Protein AF-0000000074148829 (afdb_homodimer)

Structure (mmCIF, N/CA/C/O backbone):
data_AF-0000000074148829-model_v1
#
loop_
_entity.id
_entity.type
_entity.pdbx_description
1 polymer 'Protein GrpE'
#
loop_
_atom_site.group_PDB
_atom_site.id
_atom_site.type_symbol
_atom_site.label_atom_id
_atom_site.label_alt_id
_atom_site.label_comp_id
_atom_site.label_asym_id
_atom_site.label_entity_id
_atom_site.label_seq_id
_atom_site.pdbx_PDB_ins_code
_atom_site.Cartn_x
_atom_site.Cartn_y
_atom_site.Cartn_z
_atom_site.occupancy
_atom_site.B_iso_or_equiv
_atom_site.auth_seq_id
_atom_site.auth_comp_id
_atom_site.auth_asym_id
_atom_site.auth_atom_id
_atom_site.pdbx_PDB_model_num
ATOM 1 N N . MET A 1 1 ? 3.895 101.312 -3.002 1 35.88 1 MET A N 1
ATOM 2 C CA . MET A 1 1 ? 3.336 100.062 -3.572 1 35.88 1 MET A CA 1
ATOM 3 C C . MET A 1 1 ? 4.137 98.812 -3.133 1 35.88 1 MET A C 1
ATOM 5 O O . MET A 1 1 ? 3.828 97.688 -3.525 1 35.88 1 MET A O 1
ATOM 9 N N . GLU A 1 2 ? 5.379 99.062 -2.609 1 40.72 2 GLU A N 1
ATOM 10 C CA . GLU A 1 2 ? 6.375 98.062 -2.273 1 40.72 2 GLU A CA 1
ATOM 11 C C . GLU A 1 2 ? 5.98 97.25 -1.013 1 40.72 2 GLU A C 1
ATOM 13 O O . GLU A 1 2 ? 6.539 96.188 -0.724 1 40.72 2 GLU A O 1
ATOM 18 N N . GLU A 1 3 ? 5.195 97.875 -0.122 1 42.19 3 GLU A N 1
ATOM 19 C CA . GLU A 1 3 ? 5.039 97.312 1.218 1 42.19 3 GLU A CA 1
ATOM 20 C C . GLU A 1 3 ? 4.234 96 1.188 1 42.19 3 GLU A C 1
ATOM 22 O O . GLU A 1 3 ? 4.156 95.312 2.189 1 42.19 3 GLU A O 1
ATOM 27 N N . LYS A 1 4 ? 3.25 95.938 0.236 1 46.56 4 LYS A N 1
ATOM 28 C CA . LYS A 1 4 ? 2.203 94.938 0.435 1 46.56 4 LYS A CA 1
ATOM 29 C C . LYS A 1 4 ? 2.748 93.562 0.241 1 46.56 4 LYS A C 1
ATOM 31 O O . LYS A 1 4 ? 2.01 92.562 0.369 1 46.56 4 LYS A O 1
ATOM 36 N N . ASP A 1 5 ? 3.938 93.438 -0.409 1 42.12 5 ASP A N 1
ATOM 37 C CA . ASP A 1 5 ? 4.246 92.062 -0.8 1 42.12 5 ASP A CA 1
ATOM 38 C C . ASP A 1 5 ? 4.703 91.25 0.402 1 42.12 5 ASP A C 1
ATOM 40 O O . ASP A 1 5 ? 5.223 90.125 0.242 1 42.12 5 ASP A O 1
ATOM 44 N N . LEU A 1 6 ? 4.973 91.875 1.618 1 43.78 6 LEU A N 1
ATOM 45 C CA . LEU A 1 6 ? 5.414 90.938 2.674 1 43.78 6 LEU A CA 1
ATOM 46 C C . LEU A 1 6 ? 4.301 90 3.064 1 43.78 6 LEU A C 1
ATOM 48 O O . LEU A 1 6 ? 3.434 90.312 3.873 1 43.78 6 LEU A O 1
ATOM 52 N N . ILE A 1 7 ? 3.531 89.375 2.027 1 43 7 ILE A N 1
ATOM 53 C CA . ILE A 1 7 ? 2.613 88.312 2.316 1 43 7 ILE A CA 1
ATOM 54 C C . ILE A 1 7 ? 3.268 87.312 3.295 1 43 7 ILE A C 1
ATOM 56 O O . ILE A 1 7 ? 4.48 87.125 3.244 1 43 7 ILE A O 1
ATOM 60 N N . GLU A 1 8 ? 2.516 86.938 4.426 1 41.16 8 GLU A N 1
ATOM 61 C CA . GLU A 1 8 ? 2.506 85.938 5.5 1 41.16 8 GLU A CA 1
ATOM 62 C C . GLU A 1 8 ? 2.971 84.562 4.996 1 41.16 8 GLU A C 1
ATOM 64 O O . GLU A 1 8 ? 2.311 83.938 4.156 1 41.16 8 GLU A O 1
ATOM 69 N N . GLU A 1 9 ? 4.27 84.312 4.637 1 44.31 9 GLU A N 1
ATOM 70 C CA . GLU A 1 9 ? 4.789 83 4.641 1 44.31 9 GLU A CA 1
ATOM 71 C C . GLU A 1 9 ? 4.258 82.188 5.828 1 44.31 9 GLU A C 1
ATOM 73 O O . GLU A 1 9 ? 4.695 82.375 6.965 1 44.31 9 GLU A O 1
ATOM 78 N N . ASN A 1 10 ? 2.893 82 5.969 1 45.88 10 ASN A N 1
ATOM 79 C CA . ASN A 1 10 ? 2.408 81 6.879 1 45.88 10 ASN A CA 1
ATOM 80 C C . ASN A 1 10 ? 3.246 79.688 6.781 1 45.88 10 ASN A C 1
ATOM 82 O O . ASN A 1 10 ? 3.316 79.062 5.719 1 45.88 10 ASN A O 1
ATOM 86 N N . GLU A 1 11 ? 4.367 79.562 7.527 1 45.12 11 GLU A N 1
ATOM 87 C CA . GLU A 1 11 ? 5.043 78.312 7.898 1 45.12 11 GLU A CA 1
ATOM 88 C C . GLU A 1 11 ? 4.039 77.188 8.141 1 45.12 11 GLU A C 1
ATOM 90 O O . GLU A 1 11 ? 3.33 77.188 9.148 1 45.12 11 GLU A O 1
ATOM 95 N N . GLN A 1 12 ? 3.238 76.75 7.203 1 45.62 12 GLN A N 1
ATOM 96 C CA . GLN A 1 12 ? 2.715 75.375 7.383 1 45.62 12 GLN A CA 1
ATOM 97 C C . GLN A 1 12 ? 3.77 74.438 7.996 1 45.62 12 GLN A C 1
ATOM 99 O O . GLN A 1 12 ? 4.766 74.125 7.348 1 45.62 12 GLN A O 1
ATOM 104 N N . GLU A 1 13 ? 4.117 74.625 9.242 1 47.12 13 GLU A N 1
ATOM 105 C CA . GLU A 1 13 ? 4.727 73.5 9.953 1 47.12 13 GLU A CA 1
ATOM 106 C C . GLU A 1 13 ? 4.152 72.188 9.484 1 47.12 13 GLU A C 1
ATOM 108 O O . GLU A 1 13 ? 2.982 71.875 9.727 1 47.12 13 GLU A O 1
ATOM 113 N N . LYS A 1 14 ? 4.48 71.688 8.375 1 50.84 14 LYS A N 1
ATOM 114 C CA . LYS A 1 14 ? 4.305 70.25 8.094 1 50.84 14 LYS A CA 1
ATOM 115 C C . LYS A 1 14 ? 4.508 69.438 9.352 1 50.84 14 LYS A C 1
ATOM 117 O O . LYS A 1 14 ? 5.609 69.375 9.906 1 50.84 14 LYS A O 1
ATOM 122 N N . GLU A 1 15 ? 3.492 69.312 10.266 1 52.12 15 GLU A N 1
ATOM 123 C CA . GLU A 1 15 ? 3.482 68.312 11.289 1 52.12 15 GLU A CA 1
ATOM 124 C C . GLU A 1 15 ? 4.176 67 10.789 1 52.12 15 GLU A C 1
ATOM 126 O O . GLU A 1 15 ? 3.803 66.5 9.758 1 52.12 15 GLU A O 1
ATOM 131 N N . LYS A 1 16 ? 5.441 66.875 10.922 1 54.84 16 LYS A N 1
ATOM 132 C CA . LYS A 1 16 ? 6.117 65.625 10.727 1 54.84 16 LYS A CA 1
ATOM 133 C C . LYS A 1 16 ? 5.223 64.438 11.141 1 54.84 16 LYS A C 1
ATOM 135 O O . LYS A 1 16 ? 4.645 64.438 12.227 1 54.84 16 LYS A O 1
ATOM 140 N N . PRO A 1 17 ? 4.609 63.625 10.242 1 58.5 17 PRO A N 1
ATOM 141 C CA . PRO A 1 17 ? 3.85 62.438 10.711 1 58.5 17 PRO A CA 1
ATOM 142 C C . PRO A 1 17 ? 4.492 61.75 11.914 1 58.5 17 PRO A C 1
ATOM 144 O O . PRO A 1 17 ? 5.695 61.5 11.906 1 58.5 17 PRO A O 1
ATOM 147 N N . GLU A 1 18 ? 4.164 62.062 13.117 1 62.09 18 GLU A N 1
ATOM 148 C CA . GLU A 1 18 ? 4.617 61.344 14.305 1 62.09 18 GLU A CA 1
ATOM 149 C C . GLU A 1 18 ? 4.93 59.875 13.977 1 62.09 18 GLU A C 1
ATOM 151 O O . GLU A 1 18 ? 4.117 59.188 13.359 1 62.09 18 GLU A O 1
ATOM 156 N N . GLU A 1 19 ? 6.176 59.531 13.805 1 72.94 19 GLU A N 1
ATOM 157 C CA . GLU A 1 19 ? 6.664 58.188 13.578 1 72.94 19 GLU A CA 1
ATOM 158 C C . GLU A 1 19 ? 5.922 57.188 14.453 1 72.94 19 GLU A C 1
ATOM 160 O O . GLU A 1 19 ? 5.965 57.25 15.68 1 72.94 19 GLU A O 1
ATOM 165 N N . TYR A 1 20 ? 4.961 56.719 13.945 1 81.12 20 TYR A N 1
ATOM 166 C CA . TYR A 1 20 ? 4.195 55.688 14.664 1 81.12 20 TYR A CA 1
ATOM 167 C C . TYR A 1 20 ? 5.117 54.625 15.258 1 81.12 20 TYR A C 1
ATOM 169 O O . TYR A 1 20 ? 5.895 54 14.547 1 81.12 20 TYR A O 1
ATOM 177 N N . VAL A 1 21 ? 5.285 54.625 16.672 1 84.25 21 VAL A N 1
ATOM 178 C CA . VAL A 1 21 ? 6.031 53.594 17.375 1 84.25 21 VAL A CA 1
ATOM 179 C C . VAL A 1 21 ? 5.078 52.469 17.797 1 84.25 21 VAL A C 1
ATOM 181 O O . VAL A 1 21 ? 4.184 52.688 18.609 1 84.25 21 VAL A O 1
ATOM 184 N N . PRO A 1 22 ? 5.188 51.406 17.234 1 85.56 22 PRO A N 1
ATOM 185 C CA . PRO A 1 22 ? 4.293 50.312 17.594 1 85.56 22 PRO A CA 1
ATOM 186 C C . PRO A 1 22 ? 4.426 49.938 19.062 1 85.56 22 PRO A C 1
ATOM 188 O O . PRO A 1 22 ? 5.523 50 19.625 1 85.56 22 PRO A O 1
ATOM 191 N N . ASN A 1 23 ? 3.295 49.531 19.609 1 88.06 23 ASN A N 1
ATOM 192 C CA . ASN A 1 23 ? 3.33 49.062 20.984 1 88.06 23 ASN A CA 1
ATOM 193 C C . ASN A 1 23 ? 3.781 47.625 21.078 1 88.06 23 ASN A C 1
ATOM 195 O O . ASN A 1 23 ? 3.92 46.938 20.062 1 88.06 23 ASN A O 1
ATOM 199 N N . GLU A 1 24 ? 4.117 47.188 22.266 1 92.19 24 GLU A N 1
ATOM 200 C CA . GLU A 1 24 ? 4.656 45.875 22.531 1 92.19 24 GLU A CA 1
ATOM 201 C C . GLU A 1 24 ? 3.73 44.781 22 1 92.19 24 GLU A C 1
ATOM 203 O O . GLU A 1 24 ? 4.195 43.781 21.438 1 92.19 24 GLU A O 1
ATOM 208 N N . TRP A 1 25 ? 2.42 45.062 22.078 1 92.19 25 TRP A N 1
ATOM 209 C CA . TRP A 1 25 ? 1.456 44.031 21.688 1 92.19 25 TRP A CA 1
ATOM 210 C C . TRP A 1 25 ? 1.336 43.938 20.172 1 92.19 25 TRP A C 1
ATOM 212 O O . TRP A 1 25 ? 1.083 42.875 19.609 1 92.19 25 TRP A O 1
ATOM 222 N N . GLU A 1 26 ? 1.481 45.062 19.547 1 92.25 26 GLU A N 1
ATOM 223 C CA . GLU A 1 26 ? 1.502 45.094 18.078 1 92.25 26 GLU A CA 1
ATOM 224 C C . GLU A 1 26 ? 2.682 44.312 17.531 1 92.25 26 GLU A C 1
ATOM 226 O O . GLU A 1 26 ? 2.535 43.562 16.562 1 92.25 26 GLU A O 1
ATOM 231 N N . ILE A 1 27 ? 3.822 44.438 18.172 1 94.62 27 ILE A N 1
ATOM 232 C CA . ILE A 1 27 ? 5.023 43.719 17.781 1 94.62 27 ILE A CA 1
ATOM 233 C C . ILE A 1 27 ? 4.82 42.219 18.031 1 94.62 27 ILE A C 1
ATOM 235 O O . ILE A 1 27 ? 5.137 41.406 17.156 1 94.62 27 ILE A O 1
ATOM 239 N N . LYS A 1 28 ? 4.266 41.938 19.188 1 94.31 28 LYS A N 1
ATOM 240 C CA . LYS A 1 28 ? 3.992 40.531 19.516 1 94.31 28 LYS A CA 1
ATOM 241 C C . LYS A 1 28 ? 3.01 39.906 18.531 1 94.31 28 LYS A C 1
ATOM 243 O O . LYS A 1 28 ? 3.195 38.781 18.094 1 94.31 28 LYS A O 1
ATOM 248 N N . TYR A 1 29 ? 2.002 40.656 18.125 1 94.62 29 TYR A N 1
ATOM 249 C CA . TYR A 1 29 ? 0.991 40.219 17.188 1 94.62 29 TYR A CA 1
ATOM 250 C C . TYR A 1 29 ? 1.604 39.938 15.812 1 94.62 29 TYR A C 1
ATOM 252 O O . TYR A 1 29 ? 1.361 38.906 15.211 1 94.62 29 TYR A O 1
ATOM 260 N N . ALA A 1 30 ? 2.367 40.906 15.367 1 94.69 30 ALA A N 1
ATOM 261 C CA . ALA A 1 30 ? 2.998 40.781 14.055 1 94.69 30 ALA A CA 1
ATOM 262 C C . ALA A 1 30 ? 3.92 39.562 14 1 94.69 30 ALA A C 1
ATOM 264 O O . ALA A 1 30 ? 3.943 38.844 13 1 94.69 30 ALA A O 1
ATOM 265 N N . ARG A 1 31 ? 4.648 39.312 15.094 1 94.94 31 ARG A N 1
ATOM 266 C CA . ARG A 1 31 ? 5.543 38.156 15.18 1 94.94 31 ARG A CA 1
ATOM 267 C C . ARG A 1 31 ? 4.762 36.844 15.156 1 94.94 31 ARG A C 1
ATOM 269 O O . ARG A 1 31 ? 5.109 35.938 14.414 1 94.94 31 ARG A O 1
ATOM 276 N N . LEU A 1 32 ? 3.711 36.812 15.922 1 95.19 32 LEU A N 1
ATOM 277 C CA . LEU A 1 32 ? 2.891 35.594 15.984 1 95.19 32 LEU A CA 1
ATOM 278 C C . LEU A 1 32 ? 2.24 35.312 14.633 1 95.19 32 LEU A C 1
ATOM 280 O O . LEU A 1 32 ? 2.145 34.156 14.211 1 95.19 32 LEU A O 1
ATOM 284 N N . GLN A 1 33 ? 1.804 36.375 13.969 1 94 33 GLN A N 1
ATOM 285 C CA . GLN A 1 33 ? 1.196 36.219 12.648 1 94 33 GLN A CA 1
ATOM 286 C C . GLN A 1 33 ? 2.186 35.625 11.648 1 94 33 GLN A C 1
ATOM 288 O O . GLN A 1 33 ? 1.834 34.75 10.875 1 94 33 GLN A O 1
ATOM 293 N N . ALA A 1 34 ? 3.396 36.125 11.773 1 94.38 34 ALA A N 1
ATOM 294 C CA . ALA A 1 34 ? 4.445 35.594 10.898 1 94.38 34 ALA A CA 1
ATOM 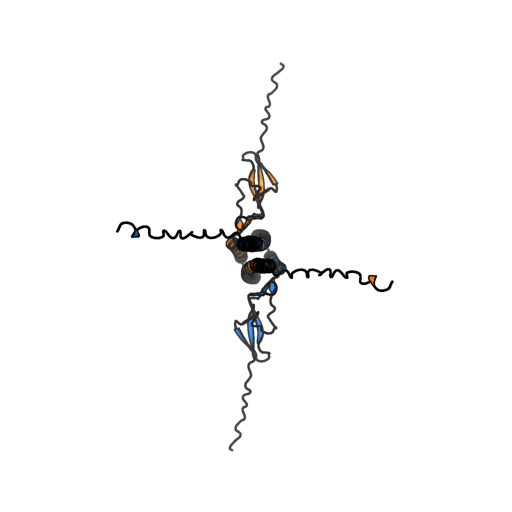295 C C . ALA A 1 34 ? 4.746 34.125 11.203 1 94.38 34 ALA A C 1
ATOM 297 O O . ALA A 1 34 ? 4.918 33.312 10.289 1 94.38 34 ALA A O 1
ATOM 298 N N . GLU A 1 35 ? 4.785 33.844 12.461 1 93.75 35 GLU A N 1
ATOM 299 C CA . GLU A 1 35 ? 5.016 32.469 12.883 1 93.75 35 GLU A CA 1
ATOM 300 C C . GLU A 1 35 ? 3.9 31.547 12.406 1 93.75 35 GLU A C 1
ATOM 302 O O . GLU A 1 35 ? 4.164 30.438 11.945 1 93.75 35 GLU A O 1
ATOM 307 N N . PHE A 1 36 ? 2.748 32.094 12.477 1 92.56 36 PHE A N 1
ATOM 308 C CA . PHE A 1 36 ? 1.582 31.328 12.062 1 92.56 36 PHE A CA 1
ATOM 309 C C . PHE A 1 36 ? 1.598 31.078 10.56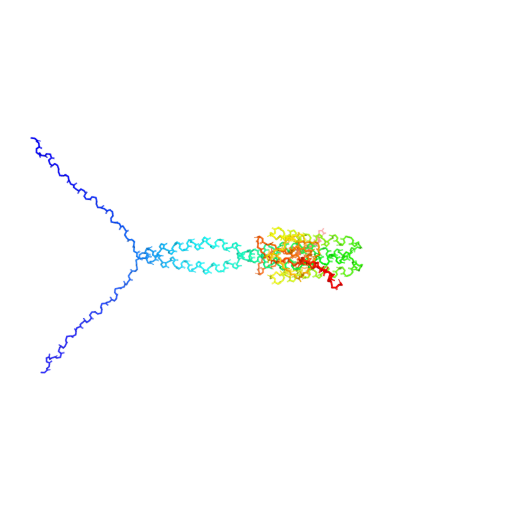2 1 92.56 36 PHE A C 1
ATOM 311 O O . PHE A 1 36 ? 1.371 29.953 10.102 1 92.56 36 PHE A O 1
ATOM 318 N N . GLU A 1 37 ? 1.966 32.031 9.805 1 90.38 37 GLU A N 1
ATOM 319 C CA . GLU A 1 37 ? 2.035 31.891 8.352 1 90.38 37 GLU A CA 1
ATOM 320 C C . GLU A 1 37 ? 3.143 30.938 7.945 1 90.38 37 GLU A C 1
ATOM 322 O O . GLU A 1 37 ? 2.951 30.094 7.055 1 90.38 37 GLU A O 1
ATOM 327 N N . ASN A 1 38 ? 4.234 31.016 8.672 1 90.69 38 ASN A N 1
ATOM 328 C CA . ASN A 1 38 ? 5.344 30.109 8.422 1 90.69 38 ASN A CA 1
ATOM 329 C C . ASN A 1 38 ? 4.969 28.672 8.75 1 90.69 38 ASN A C 1
ATOM 331 O O . ASN A 1 38 ? 5.324 27.75 8.016 1 90.69 38 ASN A O 1
ATOM 335 N N . PHE A 1 39 ? 4.242 28.609 9.789 1 89.94 39 PHE A N 1
ATOM 336 C CA . PHE A 1 39 ? 3.791 27.297 10.227 1 89.94 39 PHE A CA 1
ATOM 337 C C . PHE A 1 39 ? 2.844 26.688 9.211 1 89.94 39 PHE A C 1
ATOM 339 O O . PHE A 1 39 ? 2.969 25.5 8.875 1 89.94 39 PHE A O 1
ATOM 346 N N . ARG A 1 40 ? 1.979 27.5 8.672 1 85.56 40 ARG A N 1
ATOM 347 C CA . ARG A 1 40 ? 1.021 27.031 7.672 1 85.56 40 ARG A CA 1
ATOM 348 C C . ARG A 1 40 ? 1.731 26.562 6.406 1 85.56 40 ARG A C 1
ATOM 350 O O . ARG A 1 40 ? 1.388 25.531 5.844 1 85.56 40 ARG A O 1
ATOM 357 N N . GLN A 1 41 ? 2.775 27.234 6.043 1 84.69 41 GLN A N 1
ATOM 358 C CA . GLN A 1 41 ? 3.525 26.891 4.844 1 84.69 41 GLN A CA 1
ATOM 359 C C . GLN A 1 41 ? 4.297 25.578 5.043 1 84.69 41 GLN A C 1
ATOM 361 O O . GLN A 1 41 ? 4.332 24.734 4.152 1 84.69 41 GLN A O 1
ATOM 366 N N . ARG A 1 42 ? 4.855 25.469 6.188 1 86.12 42 ARG A N 1
ATOM 367 C CA . ARG A 1 42 ? 5.613 24.266 6.527 1 86.12 42 ARG A CA 1
ATOM 368 C C . ARG A 1 42 ? 4.707 23.047 6.602 1 86.12 42 ARG A C 1
ATOM 370 O O . ARG A 1 42 ? 5.082 21.953 6.168 1 86.12 42 ARG A O 1
ATOM 377 N N . LEU A 1 43 ? 3.52 23.281 7.082 1 81.94 43 LEU A N 1
ATOM 378 C CA . LEU A 1 43 ? 2.557 22.203 7.238 1 81.94 43 LEU A CA 1
ATOM 379 C C . LEU A 1 43 ? 2.172 21.609 5.887 1 81.94 43 LEU A C 1
ATOM 381 O O . LEU A 1 43 ? 2.008 20.391 5.758 1 81.94 43 LEU A O 1
ATOM 385 N N . ARG A 1 44 ? 2.053 22.422 4.934 1 74.56 44 ARG A N 1
ATOM 386 C CA . ARG A 1 44 ? 1.714 21.938 3.6 1 74.56 44 ARG A CA 1
ATOM 387 C C . ARG A 1 44 ? 2.787 20.984 3.074 1 74.56 44 ARG A C 1
ATOM 389 O O . ARG A 1 44 ? 2.471 19.938 2.502 1 74.56 44 ARG A O 1
ATOM 396 N N . LYS A 1 45 ? 4.016 21.266 3.328 1 76.31 45 LYS A N 1
ATOM 397 C CA . LYS A 1 45 ? 5.137 20.438 2.895 1 76.31 45 LYS A CA 1
ATOM 398 C C . LYS A 1 45 ? 5.223 19.141 3.711 1 76.31 45 LYS A C 1
ATOM 400 O O . LYS A 1 45 ? 5.48 18.078 3.164 1 76.31 45 LYS A O 1
ATOM 405 N N . GLU A 1 46 ? 4.883 19.281 4.914 1 80.88 46 GLU A N 1
ATOM 406 C CA . GLU A 1 46 ? 4.98 18.156 5.828 1 80.88 46 GLU A CA 1
ATOM 407 C C . GLU A 1 46 ? 3.873 17.141 5.574 1 80.88 46 GLU A C 1
ATOM 409 O O . GLU A 1 46 ? 4.078 15.938 5.734 1 80.88 46 GLU A O 1
ATOM 414 N N . LYS A 1 47 ? 2.768 17.672 5.043 1 79.44 47 LYS A N 1
ATOM 415 C CA . LYS A 1 47 ? 1.658 16.781 4.707 1 79.44 47 LYS A CA 1
ATOM 416 C C . LYS A 1 47 ? 2.086 15.727 3.688 1 79.44 47 LYS A C 1
ATOM 418 O O . LYS A 1 47 ? 1.812 14.539 3.865 1 79.44 47 LYS A O 1
ATOM 423 N N . GLU A 1 48 ? 2.723 16.078 2.707 1 78.19 48 GLU A N 1
ATOM 424 C CA . GLU A 1 48 ? 3.197 15.18 1.663 1 78.19 48 GLU A CA 1
ATOM 425 C C . GLU A 1 48 ? 4.195 14.164 2.219 1 78.19 48 GLU A C 1
ATOM 427 O O . GLU A 1 48 ? 4.16 12.984 1.858 1 78.19 48 GLU A O 1
ATOM 432 N N . GLU A 1 49 ? 4.98 14.633 3.076 1 80.69 49 GLU A N 1
ATOM 433 C CA . GLU A 1 49 ? 5.996 13.766 3.676 1 80.69 49 GLU A CA 1
ATOM 434 C C . GLU A 1 49 ? 5.355 12.688 4.547 1 80.69 49 GLU A C 1
ATOM 436 O O . GLU A 1 49 ? 5.801 11.539 4.539 1 80.69 49 GLU A O 1
ATOM 441 N N . TRP A 1 50 ? 4.336 13.062 5.195 1 77.62 50 TRP A N 1
ATOM 442 C CA . TRP A 1 50 ? 3.654 12.094 6.047 1 77.62 50 TRP A CA 1
ATOM 443 C C . TRP A 1 50 ? 2.979 11.008 5.211 1 77.62 50 TRP A C 1
ATOM 445 O O . TRP A 1 50 ? 3.016 9.828 5.566 1 77.62 50 TRP A O 1
ATOM 455 N N . GLN A 1 51 ? 2.395 11.406 4.172 1 80.31 51 GLN A N 1
ATOM 456 C CA . GLN A 1 51 ? 1.769 10.461 3.25 1 80.31 51 GLN A CA 1
ATOM 457 C C . GLN A 1 51 ? 2.797 9.492 2.672 1 80.31 51 GLN A C 1
ATOM 459 O O . GLN A 1 51 ? 2.531 8.297 2.551 1 80.31 51 GLN A O 1
ATOM 464 N N . GLU A 1 52 ? 3.932 9.977 2.424 1 82.5 52 GLU A N 1
ATOM 465 C CA . GLU A 1 52 ? 5.004 9.164 1.855 1 82.5 52 GLU A CA 1
ATOM 466 C C . GLU A 1 52 ? 5.535 8.156 2.873 1 82.5 52 GLU A C 1
ATOM 468 O O . GLU A 1 52 ? 5.828 7.012 2.527 1 82.5 52 GLU A O 1
ATOM 473 N N . ILE A 1 53 ? 5.57 8.578 4.07 1 80.12 53 ILE A N 1
ATOM 474 C CA . ILE A 1 53 ? 6.066 7.711 5.129 1 80.12 53 ILE A CA 1
ATOM 475 C C . ILE A 1 53 ? 5.102 6.543 5.336 1 80.12 53 ILE A C 1
ATOM 477 O O . ILE A 1 53 ? 5.527 5.395 5.477 1 80.12 53 ILE A O 1
ATOM 481 N N . ALA A 1 54 ? 3.828 6.852 5.332 1 80.69 54 ALA A N 1
ATOM 482 C CA . ALA A 1 54 ? 2.82 5.805 5.488 1 80.69 54 ALA A CA 1
ATOM 483 C C . ALA A 1 54 ? 2.883 4.805 4.336 1 80.69 54 ALA A C 1
ATOM 485 O O . ALA A 1 54 ? 2.865 3.592 4.555 1 80.69 54 ALA A O 1
ATOM 486 N N . ASN A 1 55 ? 3.033 5.277 3.158 1 88.06 55 ASN A N 1
ATOM 487 C CA . ASN A 1 55 ? 3.125 4.426 1.98 1 88.06 55 ASN A CA 1
ATOM 488 C C . ASN A 1 55 ? 4.391 3.57 2.004 1 88.06 55 ASN A C 1
ATOM 490 O O . ASN A 1 55 ? 4.363 2.404 1.603 1 88.06 55 ASN A O 1
ATOM 494 N N . ALA A 1 56 ? 5.453 4.164 2.561 1 90.19 56 ALA A N 1
ATOM 495 C CA . ALA A 1 56 ? 6.734 3.465 2.57 1 90.19 56 ALA A CA 1
ATOM 496 C C . ALA A 1 56 ? 6.656 2.188 3.402 1 90.19 56 ALA A C 1
ATOM 498 O O . ALA A 1 56 ? 7.191 1.148 3.008 1 90.19 56 ALA A O 1
ATOM 499 N N . LYS A 1 57 ? 5.992 2.246 4.477 1 89.56 57 LYS A N 1
ATOM 500 C CA . LYS A 1 57 ? 5.859 1.078 5.344 1 89.56 57 LYS A CA 1
ATOM 501 C C . LYS A 1 57 ? 5.09 -0.039 4.645 1 89.56 57 LYS A C 1
ATOM 503 O O . LYS A 1 57 ? 5.516 -1.196 4.66 1 89.56 57 LYS A O 1
ATOM 508 N N . LEU A 1 58 ? 4.031 0.28 4.031 1 92.62 58 LEU A N 1
ATOM 509 C CA . LEU A 1 58 ? 3.213 -0.683 3.303 1 92.62 58 LEU A CA 1
ATOM 510 C C . LEU A 1 58 ? 3.973 -1.247 2.107 1 92.62 58 LEU A C 1
ATOM 512 O O . LEU A 1 58 ? 3.977 -2.461 1.885 1 92.62 58 LEU A O 1
ATOM 516 N N . LEU A 1 59 ? 4.621 -0.379 1.438 1 95.88 59 LEU A N 1
ATOM 517 C CA . LEU A 1 59 ? 5.359 -0.782 0.247 1 95.88 59 LEU A CA 1
ATOM 518 C C . LEU A 1 59 ? 6.492 -1.736 0.608 1 95.88 59 LEU A C 1
ATOM 520 O O . LEU A 1 59 ? 6.777 -2.68 -0.134 1 95.88 59 LEU A O 1
ATOM 524 N N . LYS A 1 60 ? 7.09 -1.524 1.716 1 94.56 60 LYS A N 1
ATOM 525 C CA . LYS A 1 60 ? 8.156 -2.408 2.182 1 94.56 60 LYS A CA 1
ATOM 526 C C . LYS A 1 60 ? 7.629 -3.82 2.428 1 94.56 60 LYS A C 1
ATOM 528 O O . LYS A 1 60 ? 8.281 -4.801 2.064 1 94.56 60 LYS A O 1
ATOM 533 N N . GLU A 1 61 ? 6.492 -3.889 3.002 1 94.75 61 GLU A N 1
ATOM 534 C CA . GLU A 1 61 ? 5.871 -5.184 3.258 1 94.75 61 GLU A CA 1
ATOM 535 C C . GLU A 1 61 ? 5.52 -5.895 1.952 1 94.75 61 GLU A C 1
ATOM 537 O O . GLU A 1 61 ? 5.695 -7.105 1.831 1 94.75 61 GLU A O 1
ATOM 542 N N . ILE A 1 62 ? 5.078 -5.16 1.006 1 96.44 62 ILE A N 1
ATOM 543 C CA . ILE A 1 62 ? 4.727 -5.723 -0.294 1 96.44 62 ILE A CA 1
ATOM 544 C C . ILE A 1 62 ? 5.977 -6.285 -0.969 1 96.44 62 ILE A C 1
ATOM 546 O O . ILE A 1 62 ? 5.953 -7.391 -1.509 1 96.44 62 ILE A O 1
ATOM 550 N N . VAL A 1 63 ? 7.035 -5.535 -0.879 1 95.81 63 VAL A N 1
ATOM 551 C CA . VAL A 1 63 ? 8.289 -5.957 -1.49 1 95.81 63 VAL A CA 1
ATOM 552 C C . VAL A 1 63 ? 8.742 -7.281 -0.884 1 95.81 63 VAL A C 1
ATOM 554 O O . VAL A 1 63 ? 9.219 -8.164 -1.598 1 95.81 63 VAL A O 1
ATOM 557 N N . GLU A 1 64 ? 8.547 -7.449 0.354 1 94.88 64 GLU A N 1
ATOM 558 C CA . GLU A 1 64 ? 8.922 -8.688 1.036 1 94.88 64 GLU A CA 1
ATOM 559 C C . GLU A 1 64 ? 8.102 -9.867 0.517 1 94.88 64 GLU A C 1
ATOM 561 O O . GLU A 1 64 ? 8.641 -10.953 0.294 1 94.88 64 GLU A O 1
ATOM 566 N N . ILE A 1 65 ? 6.887 -9.664 0.325 1 96.56 65 ILE A N 1
ATOM 567 C CA . ILE A 1 65 ? 6.035 -10.719 -0.22 1 96.56 65 ILE A CA 1
ATOM 568 C C . ILE A 1 65 ? 6.449 -11.023 -1.658 1 96.56 65 ILE A C 1
ATOM 570 O O . ILE A 1 65 ? 6.457 -12.18 -2.076 1 96.56 65 ILE A O 1
ATOM 574 N N . MET A 1 66 ? 6.805 -9.969 -2.359 1 95.56 66 MET A N 1
ATOM 575 C CA . MET A 1 66 ? 7.215 -10.125 -3.752 1 95.56 66 MET A CA 1
ATOM 576 C C . MET A 1 66 ? 8.477 -10.977 -3.857 1 95.56 66 MET A C 1
ATOM 578 O O . MET A 1 66 ? 8.648 -11.719 -4.824 1 95.56 66 MET A O 1
ATOM 582 N N . ASP A 1 67 ? 9.328 -10.852 -2.912 1 93.56 67 ASP A N 1
ATOM 583 C CA . ASP A 1 67 ? 10.516 -11.695 -2.877 1 93.56 67 ASP A CA 1
ATOM 584 C C . ASP A 1 67 ? 10.133 -13.18 -2.822 1 93.56 67 ASP A C 1
ATOM 586 O O . ASP A 1 67 ? 10.656 -13.984 -3.592 1 93.56 67 ASP A O 1
ATOM 590 N N . ASN A 1 68 ? 9.234 -13.438 -1.936 1 93.38 68 ASN A N 1
ATOM 591 C CA . ASN A 1 68 ? 8.75 -14.812 -1.816 1 93.38 68 ASN A CA 1
ATOM 592 C C . ASN A 1 68 ? 8.008 -15.258 -3.074 1 93.38 68 ASN A C 1
ATOM 594 O O . ASN A 1 68 ? 8.117 -16.406 -3.492 1 93.38 68 ASN A O 1
ATOM 598 N N . PHE A 1 69 ? 7.32 -14.336 -3.66 1 95.88 69 PHE A N 1
ATOM 599 C CA . PHE A 1 69 ? 6.578 -14.602 -4.887 1 95.88 69 PHE A CA 1
ATOM 600 C C . PHE A 1 69 ? 7.52 -14.992 -6.016 1 95.88 69 PHE A C 1
ATOM 602 O O . PHE A 1 69 ? 7.297 -16 -6.699 1 95.88 69 PHE A O 1
ATOM 609 N N . LYS A 1 70 ? 8.555 -14.281 -6.148 1 92.38 70 LYS A N 1
ATOM 610 C CA . LYS A 1 70 ? 9.539 -14.555 -7.188 1 92.38 70 LYS A CA 1
ATOM 611 C C . LYS A 1 70 ? 10.164 -15.93 -6.996 1 92.38 70 LYS A C 1
ATOM 613 O O . LYS A 1 70 ? 10.312 -16.688 -7.953 1 92.38 70 LYS A O 1
ATOM 618 N N . LEU A 1 71 ? 10.484 -16.219 -5.773 1 90.31 71 LEU A N 1
ATOM 619 C CA . LEU A 1 71 ? 11.055 -17.516 -5.453 1 90.31 71 LEU A CA 1
ATOM 620 C C . LEU A 1 71 ? 10.078 -18.641 -5.785 1 90.31 71 LEU A C 1
ATOM 622 O O . LEU A 1 71 ? 10.477 -19.672 -6.324 1 90.31 71 LEU A O 1
ATOM 626 N N . ALA A 1 72 ? 8.844 -18.391 -5.465 1 91.88 72 ALA A N 1
ATOM 627 C CA . ALA A 1 72 ? 7.805 -19.375 -5.762 1 91.88 72 ALA A CA 1
ATOM 628 C C . ALA A 1 72 ? 7.66 -19.594 -7.266 1 91.88 72 ALA A C 1
ATOM 630 O O . ALA A 1 72 ? 7.562 -20.719 -7.734 1 91.88 72 ALA A O 1
ATOM 631 N N . LEU A 1 73 ? 7.672 -18.516 -7.984 1 92 73 LEU A N 1
ATOM 632 C CA . LEU A 1 73 ? 7.555 -18.594 -9.438 1 92 73 LEU A CA 1
ATOM 633 C C . LEU A 1 73 ? 8.688 -19.406 -10.039 1 92 73 LEU A C 1
ATOM 635 O O . LEU A 1 73 ? 8.461 -20.234 -10.922 1 92 73 LEU A O 1
ATOM 639 N N . GLU A 1 74 ? 9.844 -19.219 -9.562 1 89.75 74 GLU A N 1
ATOM 640 C CA . GLU A 1 74 ? 11 -19.969 -10.039 1 89.75 74 GLU A CA 1
ATOM 641 C C . GLU A 1 74 ? 10.875 -21.453 -9.695 1 89.75 74 GLU A C 1
ATOM 643 O O . GLU A 1 74 ? 11.242 -22.312 -10.5 1 89.75 74 GLU A O 1
ATOM 648 N N . SER A 1 75 ? 10.344 -21.703 -8.57 1 90.25 75 SER A N 1
ATOM 649 C CA . SER A 1 75 ? 10.188 -23.078 -8.125 1 90.25 75 SER A CA 1
ATOM 650 C C . SER A 1 75 ? 9.117 -23.797 -8.938 1 90.25 75 SER A C 1
ATOM 652 O O . SER A 1 75 ? 9.258 -24.984 -9.227 1 90.25 75 SER A O 1
ATOM 654 N N . ILE A 1 76 ? 8.109 -23.094 -9.266 1 87.94 76 ILE A N 1
ATOM 655 C CA . ILE A 1 76 ? 6.996 -23.672 -10.016 1 87.94 76 ILE A CA 1
ATOM 656 C C . ILE A 1 76 ? 7.492 -24.172 -11.367 1 87.94 76 ILE A C 1
ATOM 658 O O . ILE A 1 76 ? 7.031 -25.203 -11.859 1 87.94 76 ILE A O 1
ATOM 662 N N . LYS A 1 77 ? 8.43 -23.438 -11.875 1 86.75 77 LYS A N 1
ATOM 663 C CA . LYS A 1 77 ? 8.977 -23.812 -13.18 1 86.75 77 LYS A CA 1
ATOM 664 C C . LYS A 1 77 ? 9.641 -25.188 -13.133 1 86.75 77 LYS A C 1
ATOM 666 O O . LYS A 1 77 ? 9.664 -25.906 -14.133 1 86.75 77 LYS A O 1
ATOM 671 N N . HIS A 1 78 ? 10.023 -25.594 -11.938 1 86.19 78 HIS A N 1
ATOM 672 C CA . HIS A 1 78 ? 10.773 -26.828 -11.828 1 86.19 78 HIS A CA 1
ATOM 673 C C . HIS A 1 78 ? 9.953 -27.906 -11.125 1 86.19 78 HIS A C 1
ATOM 675 O O . HIS A 1 78 ? 10.414 -29.047 -10.969 1 86.19 78 HIS A O 1
ATOM 681 N N . THR A 1 79 ? 8.891 -27.562 -10.664 1 81.06 79 THR A N 1
ATOM 682 C CA . THR A 1 79 ? 8.062 -28.516 -9.93 1 81.06 79 THR A CA 1
ATOM 683 C C . THR A 1 79 ? 7.133 -29.266 -10.875 1 81.06 79 THR A C 1
ATOM 685 O O . THR A 1 79 ? 6.598 -28.703 -11.82 1 81.06 79 THR A O 1
ATOM 688 N N . ARG A 1 80 ? 7.027 -30.578 -10.555 1 75.06 80 ARG A N 1
ATOM 689 C CA . ARG A 1 80 ? 6.191 -31.406 -11.422 1 75.06 80 ARG A CA 1
ATOM 690 C C . ARG A 1 80 ? 4.828 -31.672 -10.789 1 75.06 80 ARG A C 1
ATOM 692 O O . ARG A 1 80 ? 3.863 -31.984 -11.484 1 75.06 80 ARG A O 1
ATOM 699 N N . LYS A 1 81 ? 4.68 -31.406 -9.57 1 84.38 81 LYS A N 1
ATOM 700 C CA . LYS A 1 81 ? 3.426 -31.719 -8.898 1 84.38 81 LYS A CA 1
ATOM 701 C C . LYS A 1 81 ? 2.494 -30.516 -8.859 1 84.38 81 LYS A C 1
ATOM 703 O O . LYS A 1 81 ? 2.805 -29.5 -8.227 1 84.38 81 LYS A O 1
ATOM 708 N N . LYS A 1 82 ? 1.419 -30.641 -9.516 1 85.62 82 LYS A N 1
ATOM 709 C CA . LYS A 1 82 ? 0.42 -29.578 -9.625 1 85.62 82 LYS A CA 1
ATOM 710 C C . LYS A 1 82 ? -0.057 -29.125 -8.242 1 85.62 82 LYS A C 1
ATOM 712 O O . LYS A 1 82 ? -0.221 -27.938 -7.996 1 85.62 82 LYS A O 1
ATOM 717 N N . ASP A 1 83 ? -0.221 -30.094 -7.418 1 88 83 ASP A N 1
ATOM 718 C CA . ASP A 1 83 ? -0.714 -29.781 -6.078 1 88 83 ASP A CA 1
ATOM 719 C C . ASP A 1 83 ? 0.27 -28.891 -5.32 1 88 83 ASP A C 1
ATOM 721 O O . ASP A 1 83 ? -0.139 -28 -4.57 1 88 83 ASP A O 1
ATOM 725 N N . ALA A 1 84 ? 1.493 -29.156 -5.578 1 88.19 84 ALA A N 1
ATOM 726 C CA . ALA A 1 84 ? 2.525 -28.359 -4.926 1 88.19 84 ALA A CA 1
ATOM 727 C C . ALA A 1 84 ? 2.527 -26.922 -5.465 1 88.19 84 ALA A C 1
ATOM 729 O O . ALA A 1 84 ? 2.75 -25.969 -4.711 1 88.19 84 ALA A O 1
ATOM 730 N N . ILE A 1 85 ? 2.209 -26.828 -6.688 1 88.75 85 ILE A N 1
ATOM 731 C CA . ILE A 1 85 ? 2.148 -25.516 -7.324 1 88.75 85 ILE A CA 1
ATOM 732 C C . ILE A 1 85 ? 0.978 -24.719 -6.754 1 88.75 85 ILE A C 1
ATOM 734 O O . ILE A 1 85 ? 1.139 -23.562 -6.371 1 88.75 85 ILE A O 1
ATOM 738 N N . ILE A 1 86 ? -0.096 -25.375 -6.652 1 90.19 86 ILE A N 1
ATOM 739 C CA . ILE A 1 86 ? -1.307 -24.75 -6.145 1 90.19 86 ILE A CA 1
ATOM 740 C C . ILE A 1 86 ? -1.082 -24.281 -4.707 1 90.19 86 ILE A C 1
ATOM 742 O O . ILE A 1 86 ? -1.427 -23.141 -4.355 1 90.19 86 ILE A O 1
ATOM 746 N N . GLU A 1 87 ? -0.478 -25.062 -3.99 1 92.06 87 GLU A N 1
ATOM 747 C CA . GLU A 1 87 ? -0.207 -24.734 -2.594 1 92.06 87 GLU A CA 1
ATOM 748 C C . GLU A 1 87 ? 0.721 -23.531 -2.479 1 92.06 87 GLU A C 1
ATOM 750 O O . GLU A 1 87 ? 0.51 -22.656 -1.635 1 92.06 87 GLU A O 1
ATOM 755 N N . GLY A 1 88 ? 1.764 -23.469 -3.291 1 91.12 88 GLY A N 1
ATOM 756 C CA . GLY A 1 88 ? 2.688 -22.359 -3.291 1 91.12 88 GLY A CA 1
ATOM 757 C C . GLY A 1 88 ? 2.025 -21.031 -3.652 1 91.12 88 GLY A C 1
ATOM 758 O O . GLY A 1 88 ? 2.268 -20.016 -3.004 1 91.12 88 GLY A O 1
ATOM 759 N N . VAL A 1 89 ? 1.183 -21.141 -4.605 1 92.5 89 VAL A N 1
ATOM 760 C CA . VAL A 1 89 ? 0.491 -19.938 -5.066 1 92.5 89 VAL A CA 1
ATOM 761 C C . VAL A 1 89 ? -0.514 -19.484 -4.008 1 92.5 89 VAL A C 1
ATOM 763 O O . VAL A 1 89 ? -0.653 -18.281 -3.748 1 92.5 89 VAL A O 1
ATOM 766 N N . GLU A 1 90 ? -1.159 -20.422 -3.393 1 94.81 90 GLU A N 1
ATOM 767 C CA . GLU A 1 90 ? -2.109 -20.125 -2.326 1 94.81 90 GLU A CA 1
ATOM 768 C C . GLU A 1 90 ? -1.416 -19.453 -1.145 1 94.81 90 GLU A C 1
ATOM 770 O O . GLU A 1 90 ? -1.985 -18.562 -0.506 1 94.81 90 GLU A O 1
ATOM 775 N N . MET A 1 91 ? -0.267 -19.875 -0.886 1 95.5 91 MET A N 1
ATOM 776 C CA . MET A 1 91 ? 0.496 -19.281 0.209 1 95.5 91 MET A CA 1
ATOM 777 C C . MET A 1 91 ? 0.774 -17.812 -0.056 1 95.5 91 MET A C 1
ATOM 779 O O . MET A 1 91 ? 0.668 -16.984 0.85 1 95.5 91 MET A O 1
ATOM 783 N N . ILE A 1 92 ? 1.105 -17.547 -1.286 1 96.56 92 ILE A N 1
ATOM 784 C CA . ILE A 1 92 ? 1.363 -16.156 -1.667 1 96.56 92 ILE A CA 1
ATOM 785 C C . ILE A 1 92 ? 0.081 -15.344 -1.535 1 96.56 92 ILE A C 1
ATOM 787 O O . ILE A 1 92 ? 0.102 -14.227 -1.016 1 96.56 92 ILE A O 1
ATOM 791 N N . TYR A 1 93 ? -0.988 -15.906 -1.956 1 96.56 93 TYR A N 1
ATOM 792 C CA . TYR A 1 93 ? -2.287 -15.25 -1.851 1 96.56 93 TYR A CA 1
ATOM 793 C C . TYR A 1 93 ? -2.621 -14.93 -0.398 1 96.56 93 TYR A C 1
ATOM 795 O O . TYR A 1 93 ? -3.018 -13.812 -0.077 1 96.56 93 TYR A O 1
ATOM 803 N N . LYS A 1 94 ? -2.395 -15.82 0.415 1 97.06 94 LYS A N 1
ATOM 804 C CA . LYS A 1 94 ? -2.691 -15.672 1.837 1 97.06 94 LYS A CA 1
ATOM 805 C C . LYS A 1 94 ? -1.805 -14.609 2.477 1 97.06 94 LYS A C 1
ATOM 807 O O . LYS A 1 94 ? -2.24 -13.891 3.377 1 97.06 94 LYS A O 1
ATOM 812 N N . GLN A 1 95 ? -0.579 -14.562 2.043 1 97.38 95 GLN A N 1
ATOM 813 C CA . GLN A 1 95 ? 0.321 -13.531 2.555 1 97.38 95 GLN A CA 1
ATOM 814 C C . GLN A 1 95 ? -0.22 -12.133 2.266 1 97.38 95 GLN A C 1
ATOM 816 O O . GLN A 1 95 ? -0.183 -11.258 3.133 1 97.38 95 GLN A O 1
ATOM 821 N N . PHE A 1 96 ? -0.736 -12 1.069 1 97.69 96 PHE A N 1
ATOM 822 C CA . PHE A 1 96 ? -1.31 -10.703 0.716 1 97.69 96 PHE A CA 1
ATOM 823 C C . PHE A 1 96 ? -2.598 -10.453 1.492 1 97.69 96 PHE A C 1
ATOM 825 O O . PHE A 1 96 ? -2.859 -9.328 1.922 1 97.69 96 PHE A O 1
ATOM 832 N N . GLU A 1 97 ? -3.369 -11.477 1.66 1 95.81 97 GLU A N 1
ATOM 833 C CA . GLU A 1 97 ? -4.582 -11.336 2.461 1 95.81 97 GLU A CA 1
ATOM 834 C C . GLU A 1 97 ? -4.254 -10.906 3.891 1 95.81 97 GLU A C 1
ATOM 836 O O . GLU A 1 97 ? -4.902 -10.023 4.445 1 95.81 97 GLU A O 1
ATOM 841 N N . ASN A 1 98 ? -3.281 -11.547 4.406 1 96.88 98 ASN A N 1
ATOM 842 C CA . ASN A 1 98 ? -2.85 -11.219 5.762 1 96.88 98 ASN A CA 1
ATOM 843 C C . ASN A 1 98 ? -2.346 -9.781 5.855 1 96.88 98 ASN A C 1
ATOM 845 O O . ASN A 1 98 ? -2.602 -9.094 6.848 1 96.88 98 ASN A O 1
ATOM 849 N N . LEU A 1 99 ? -1.607 -9.383 4.844 1 96.5 99 LEU A N 1
ATOM 850 C CA . LEU A 1 99 ? -1.128 -8.008 4.801 1 96.5 99 LEU A CA 1
ATOM 851 C C . LEU A 1 99 ? -2.293 -7.023 4.812 1 96.5 99 LEU A C 1
ATOM 853 O O . LEU A 1 99 ? -2.279 -6.047 5.566 1 96.5 99 LEU A O 1
ATOM 857 N N . LEU A 1 100 ? -3.312 -7.266 4.023 1 96.12 100 LEU A N 1
ATOM 858 C CA . LEU A 1 100 ? -4.488 -6.406 3.957 1 96.12 100 LEU A CA 1
ATOM 859 C C . LEU A 1 100 ? -5.191 -6.34 5.309 1 96.12 100 LEU A C 1
ATOM 861 O O . LEU A 1 100 ? -5.555 -5.254 5.77 1 96.12 100 LEU A O 1
ATOM 865 N N . GLU A 1 101 ? -5.301 -7.469 5.938 1 94.94 101 GLU A N 1
ATOM 866 C CA . GLU A 1 101 ? -5.938 -7.523 7.25 1 94.94 101 GLU A CA 1
ATOM 867 C C . GLU A 1 101 ? -5.121 -6.762 8.289 1 94.94 101 GLU A C 1
ATOM 869 O O . GLU A 1 101 ? -5.68 -6 9.086 1 94.94 101 GLU A O 1
ATOM 874 N N . LYS A 1 102 ? -3.855 -6.992 8.258 1 94.06 102 LYS A N 1
ATOM 875 C CA . LYS A 1 102 ? -2.945 -6.324 9.188 1 94.06 102 LYS A CA 1
ATOM 876 C C . LYS A 1 102 ? -3.037 -4.809 9.055 1 94.06 102 LYS A C 1
ATOM 878 O O . LYS A 1 102 ? -2.943 -4.086 10.047 1 94.06 102 LYS A O 1
ATOM 883 N N . GLU A 1 103 ? -3.287 -4.344 7.844 1 92.62 103 GLU A N 1
ATOM 884 C CA . GLU A 1 103 ? -3.359 -2.91 7.574 1 92.62 103 GLU A CA 1
ATOM 885 C C . GLU A 1 103 ? -4.738 -2.354 7.922 1 92.62 103 GLU A C 1
ATOM 887 O O . GLU A 1 103 ? -4.949 -1.139 7.883 1 92.62 103 GLU A O 1
ATOM 892 N N . GLY A 1 104 ? -5.684 -3.252 8.227 1 93.31 104 GLY A N 1
ATOM 893 C CA . GLY A 1 104 ? -7.004 -2.807 8.648 1 93.31 104 GLY A CA 1
ATOM 894 C C . GLY A 1 104 ? -8.047 -2.916 7.555 1 93.31 104 GLY A C 1
ATOM 895 O O . GLY A 1 104 ? -9.102 -2.279 7.625 1 93.31 104 GLY A O 1
ATOM 896 N N . VAL A 1 105 ? -7.746 -3.609 6.504 1 95.75 105 VAL A N 1
ATOM 897 C CA . VAL A 1 105 ? -8.711 -3.867 5.441 1 95.75 105 VAL A CA 1
ATOM 898 C C . VAL A 1 105 ? -9.562 -5.082 5.797 1 95.75 105 VAL A C 1
ATOM 900 O O . VAL A 1 105 ? -9.031 -6.156 6.094 1 95.75 105 VAL A O 1
ATOM 903 N N . ILE A 1 106 ? -10.898 -4.891 5.738 1 95 106 ILE A N 1
ATOM 904 C CA . ILE A 1 106 ? -11.805 -5.961 6.145 1 95 106 ILE A CA 1
ATOM 905 C C . ILE A 1 106 ? -12.828 -6.219 5.043 1 95 106 ILE A C 1
ATOM 907 O O . ILE A 1 106 ? -13.398 -5.277 4.484 1 95 106 ILE A O 1
ATOM 911 N N . LYS A 1 107 ? -12.984 -7.477 4.801 1 95.06 107 LYS A N 1
ATOM 912 C CA . LYS A 1 107 ? -13.961 -7.855 3.785 1 95.06 107 LYS A CA 1
ATOM 913 C C . LYS A 1 107 ? -15.391 -7.625 4.285 1 95.06 107 LYS A C 1
ATOM 915 O O . LYS A 1 107 ? -15.695 -7.91 5.445 1 95.06 107 LYS A O 1
ATOM 920 N N . ILE A 1 108 ? -16.219 -7.148 3.424 1 96.69 108 ILE A N 1
ATOM 921 C CA . ILE A 1 108 ? -17.625 -6.918 3.732 1 96.69 108 ILE A CA 1
ATOM 922 C C . ILE A 1 108 ? -18.406 -8.219 3.576 1 96.69 108 ILE A C 1
ATOM 924 O O . ILE A 1 108 ? -18.219 -8.953 2.602 1 96.69 108 ILE A O 1
ATOM 928 N N . GLU A 1 109 ? -19.219 -8.555 4.5 1 95.94 109 GLU A N 1
ATOM 929 C CA . GLU A 1 109 ? -20.094 -9.703 4.375 1 95.94 109 GLU A CA 1
ATOM 930 C C . GLU A 1 109 ? -21.219 -9.438 3.367 1 95.94 109 GLU A C 1
ATOM 932 O O . GLU A 1 109 ? -21.766 -8.328 3.318 1 95.94 109 GLU A O 1
ATOM 937 N N . THR A 1 110 ? -21.5 -10.477 2.615 1 96.94 110 THR A N 1
ATOM 938 C CA . THR A 1 110 ? -22.469 -10.211 1.546 1 96.94 110 THR A CA 1
ATOM 939 C C . THR A 1 110 ? -23.562 -11.266 1.528 1 96.94 110 THR A C 1
ATOM 941 O O . THR A 1 110 ? -24.641 -11.062 2.1 1 96.94 110 THR A O 1
ATOM 944 N N . VAL A 1 111 ? -23.312 -12.492 0.987 1 96.81 111 VAL A N 1
ATOM 945 C CA . VAL A 1 111 ? -24.344 -13.492 0.688 1 96.81 111 VAL A CA 1
ATOM 946 C C . VAL A 1 111 ? -25.156 -13.789 1.942 1 96.81 111 VAL A C 1
ATOM 948 O O . VAL A 1 111 ? -24.594 -14.039 3.012 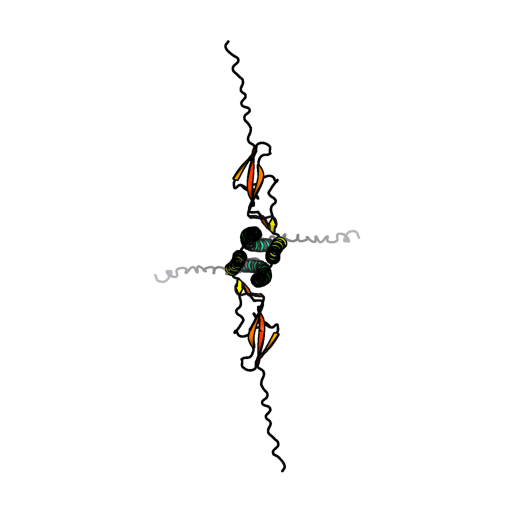1 96.81 111 VAL A O 1
ATOM 951 N N . GLY A 1 112 ? -26.453 -13.742 1.813 1 96 112 GLY A N 1
ATOM 952 C CA . GLY A 1 112 ? -27.359 -14.016 2.906 1 96 112 GLY A CA 1
ATOM 953 C C . GLY A 1 112 ? -27.672 -12.797 3.754 1 96 112 GLY A C 1
ATOM 954 O O . GLY A 1 112 ? -28.562 -12.836 4.602 1 96 112 GLY A O 1
ATOM 955 N N . LYS A 1 113 ? -27.047 -11.75 3.543 1 97.38 113 LYS A N 1
ATOM 956 C CA . LYS A 1 113 ? -27.25 -10.516 4.297 1 97.38 113 LYS A CA 1
ATOM 957 C C . LYS A 1 113 ? -28.219 -9.578 3.58 1 97.38 113 LYS A C 1
ATOM 959 O O . LYS A 1 113 ? -28.5 -9.766 2.395 1 97.38 113 LYS A O 1
ATOM 964 N N . ILE A 1 114 ? -28.672 -8.594 4.383 1 97.19 114 ILE A N 1
ATOM 965 C CA . ILE A 1 114 ? -29.531 -7.566 3.814 1 97.19 114 ILE A CA 1
ATOM 966 C C . ILE A 1 114 ? -28.688 -6.562 3.031 1 97.19 114 ILE A C 1
ATOM 968 O O . ILE A 1 114 ? -27.625 -6.16 3.482 1 97.19 114 ILE A O 1
ATOM 972 N N . PHE A 1 115 ? -29.266 -6.152 1.901 1 97.94 115 PHE A N 1
ATOM 973 C CA . PHE A 1 115 ? -28.594 -5.188 1.042 1 97.94 115 PHE A CA 1
ATOM 974 C C . PHE A 1 115 ? -28.453 -3.84 1.74 1 97.94 115 PHE A C 1
ATOM 976 O O . PHE A 1 115 ? -29.422 -3.326 2.299 1 97.94 115 PHE A O 1
ATOM 983 N N . ASP A 1 116 ? -27.281 -3.357 1.781 1 97.69 116 ASP A N 1
ATOM 984 C CA . ASP A 1 116 ? -26.984 -2.027 2.307 1 97.69 116 ASP A CA 1
ATOM 985 C C . ASP A 1 116 ? -26.328 -1.151 1.242 1 97.69 116 ASP A C 1
ATOM 987 O O . ASP A 1 116 ? -25.156 -1.351 0.899 1 97.69 116 ASP A O 1
ATOM 991 N N . PRO A 1 117 ? -27 -0.146 0.744 1 96.44 117 PRO A N 1
ATOM 992 C CA . PRO A 1 117 ? -26.484 0.679 -0.35 1 96.44 117 PRO A CA 1
ATOM 993 C C . PRO A 1 117 ? -25.219 1.441 0.033 1 96.44 117 PRO A C 1
ATOM 995 O O . PRO A 1 117 ? -24.516 1.971 -0.839 1 96.44 117 PRO A O 1
ATOM 998 N N . ASN A 1 118 ? -24.953 1.521 1.271 1 96.19 118 ASN A N 1
ATOM 999 C CA . ASN A 1 118 ? -23.75 2.232 1.72 1 96.19 118 ASN A CA 1
ATOM 1000 C C . ASN A 1 118 ? -22.5 1.396 1.521 1 96.19 118 ASN A C 1
ATOM 1002 O O . ASN A 1 118 ? -21.391 1.937 1.46 1 96.19 118 ASN A O 1
ATOM 1006 N N . ILE A 1 119 ? -22.688 0.103 1.47 1 97.25 119 ILE A N 1
ATOM 1007 C CA . ILE A 1 119 ? -21.484 -0.729 1.411 1 97.25 119 ILE A CA 1
ATOM 1008 C C . ILE A 1 119 ? -21.641 -1.779 0.312 1 97.25 119 ILE A C 1
ATOM 1010 O O . ILE A 1 119 ? -20.703 -2.527 0.025 1 97.25 119 ILE A O 1
ATOM 1014 N N . HIS A 1 120 ? -22.797 -1.818 -0.25 1 98.31 120 HIS A N 1
ATOM 1015 C CA . HIS A 1 120 ? -23.047 -2.742 -1.352 1 98.31 120 HIS A CA 1
ATOM 1016 C C . HIS A 1 120 ? -23.422 -1.993 -2.627 1 98.31 120 HIS A C 1
ATOM 1018 O O . HIS A 1 120 ? -23.984 -0.893 -2.564 1 98.31 120 HIS A O 1
ATOM 1024 N N . GLU A 1 121 ? -23.094 -2.549 -3.764 1 97.88 121 GLU A N 1
ATOM 1025 C CA . GLU A 1 121 ? -23.531 -2.104 -5.082 1 97.88 121 GLU A CA 1
ATOM 1026 C C . GLU A 1 121 ? -24.312 -3.193 -5.801 1 97.88 121 GLU A C 1
ATOM 1028 O O . GLU A 1 121 ? -23.766 -4.25 -6.129 1 97.88 121 GLU A O 1
ATOM 1033 N N . ALA A 1 122 ? -25.516 -2.934 -6.125 1 97.56 122 ALA A N 1
ATOM 1034 C CA . ALA A 1 122 ? -26.344 -3.91 -6.816 1 97.56 122 ALA A CA 1
ATOM 1035 C C . ALA A 1 122 ? -26.062 -3.904 -8.32 1 97.56 122 ALA A C 1
ATOM 1037 O O . ALA A 1 122 ? -26.312 -2.904 -9 1 97.56 122 ALA A O 1
ATOM 1038 N N . VAL A 1 123 ? -25.578 -4.961 -8.797 1 97 123 VAL A N 1
ATOM 1039 C CA . VAL A 1 123 ? -25.266 -5.023 -10.219 1 97 123 VAL A CA 1
ATOM 1040 C C . VAL A 1 123 ? -26.328 -5.844 -10.945 1 97 123 VAL A C 1
ATOM 1042 O O . VAL A 1 123 ? -26.281 -5.996 -12.172 1 97 123 VAL A O 1
ATOM 1045 N N . GLY A 1 124 ? -27.234 -6.461 -10.219 1 96.56 124 GLY A N 1
ATOM 1046 C CA . GLY A 1 124 ? -28.344 -7.215 -10.773 1 96.56 124 GLY A CA 1
ATOM 1047 C C . GLY A 1 124 ? -29.406 -7.551 -9.75 1 96.56 124 GLY A C 1
ATOM 1048 O O . GLY A 1 124 ? -29.188 -7.379 -8.547 1 96.56 124 GLY A O 1
ATOM 1049 N N . VAL A 1 125 ? -30.547 -7.926 -10.297 1 95.31 125 VAL A N 1
ATOM 1050 C CA . VAL A 1 125 ? -31.672 -8.32 -9.453 1 95.31 125 VAL A CA 1
ATOM 1051 C C . VAL A 1 125 ? -32.219 -9.672 -9.914 1 95.31 125 VAL A C 1
ATOM 1053 O O . VAL A 1 125 ? -32.312 -9.922 -11.117 1 95.31 125 VAL A O 1
ATOM 1056 N N . GLU A 1 126 ? -32.344 -10.508 -8.93 1 95.19 126 GLU A N 1
ATOM 1057 C CA . GLU A 1 126 ? -32.938 -11.805 -9.227 1 95.19 126 GLU A CA 1
ATOM 1058 C C . GLU A 1 126 ? -34.281 -11.977 -8.516 1 95.19 126 GLU A C 1
ATOM 1060 O O . GLU A 1 126 ? -34.375 -11.758 -7.305 1 95.19 126 GLU A O 1
ATOM 1065 N N . GLU A 1 127 ? -35.25 -12.398 -9.359 1 93.44 127 GLU A N 1
ATOM 1066 C CA . GLU A 1 127 ? -36.594 -12.594 -8.805 1 93.44 127 GLU A CA 1
ATOM 1067 C C . GLU A 1 127 ? -36.688 -13.898 -8.016 1 93.44 127 GLU A C 1
ATOM 1069 O O . GLU A 1 127 ? -36.125 -14.922 -8.438 1 93.44 127 GLU A O 1
ATOM 1074 N N . VAL A 1 128 ? -37.344 -13.719 -6.824 1 90.38 128 VAL A N 1
ATOM 1075 C CA . VAL A 1 128 ? -37.5 -14.922 -6.008 1 90.38 128 VAL A CA 1
ATOM 1076 C C . VAL A 1 128 ? -38.969 -15.094 -5.617 1 90.38 128 VAL A C 1
ATOM 1078 O O . VAL A 1 128 ? -39.656 -14.109 -5.375 1 90.38 128 VAL A O 1
ATOM 1081 N N . SER A 1 129 ? -39.406 -16.359 -5.723 1 86.5 129 SER A N 1
ATOM 1082 C CA . SER A 1 129 ? -40.781 -16.641 -5.391 1 86.5 129 SER A CA 1
ATOM 1083 C C . SER A 1 129 ? -41 -16.734 -3.881 1 86.5 129 SER A C 1
ATOM 1085 O O . SER A 1 129 ? -42 -16.25 -3.352 1 86.5 129 SER A O 1
ATOM 1087 N N . ASN A 1 130 ? -40.031 -17.422 -3.189 1 81.88 130 ASN A N 1
ATOM 1088 C CA . ASN A 1 130 ? -40.094 -17.656 -1.749 1 81.88 130 ASN A CA 1
ATOM 1089 C C . ASN A 1 130 ? -38.938 -16.984 -1.032 1 81.88 130 ASN A C 1
ATOM 1091 O O . ASN A 1 130 ? -37.781 -17.375 -1.229 1 81.88 130 ASN A O 1
ATOM 1095 N N . GLY A 1 131 ? -39.031 -15.688 -0.768 1 79.19 131 GLY A N 1
ATOM 109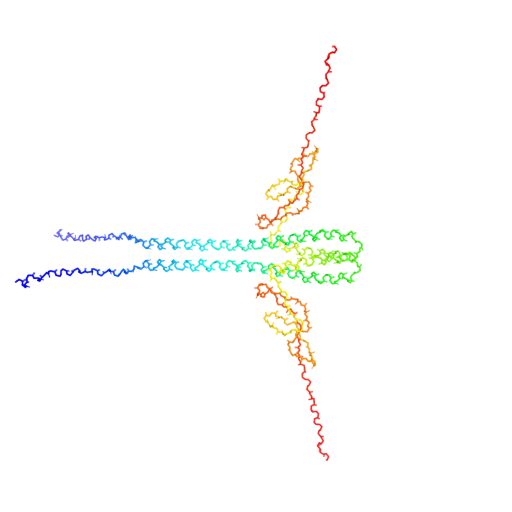6 C CA . GLY A 1 131 ? -37.969 -15.047 -0.032 1 79.19 131 GLY A CA 1
ATOM 1097 C C . GLY A 1 131 ? -38.219 -13.578 0.258 1 79.19 131 GLY A C 1
ATOM 1098 O O . GLY A 1 131 ? -39.312 -13.062 -0.053 1 79.19 131 GLY A O 1
ATOM 1099 N N . GLU A 1 132 ? -37.219 -13.086 0.95 1 87.12 132 GLU A N 1
ATOM 1100 C CA . GLU A 1 132 ? -37.344 -11.68 1.3 1 87.12 132 GLU A CA 1
ATOM 1101 C C . GLU A 1 132 ? -36.688 -10.797 0.229 1 87.12 132 GLU A C 1
ATOM 1103 O O . GLU A 1 132 ? -35.844 -11.258 -0.536 1 87.12 132 GLU A O 1
ATOM 1108 N N . ASP A 1 133 ? -37.219 -9.594 0.131 1 91.62 133 ASP A N 1
ATOM 1109 C CA . ASP A 1 133 ? -36.656 -8.578 -0.742 1 91.62 133 ASP A CA 1
ATOM 1110 C C . ASP A 1 133 ? -35.312 -8.055 -0.178 1 91.62 133 ASP A C 1
ATOM 1112 O O . ASP A 1 133 ? -35.125 -8.023 1.039 1 91.62 133 ASP A O 1
ATOM 1116 N N . ASN A 1 134 ? -34.469 -7.777 -1.07 1 95.25 134 ASN A N 1
ATOM 1117 C CA . ASN A 1 134 ? -33.25 -7.055 -0.736 1 95.25 134 ASN A CA 1
ATOM 1118 C C . ASN A 1 134 ? -32.25 -7.938 0.031 1 95.25 134 ASN A C 1
ATOM 1120 O O . ASN A 1 134 ? -31.547 -7.461 0.921 1 95.25 134 ASN A O 1
ATOM 1124 N N . ILE A 1 135 ? -32.312 -9.203 -0.224 1 96.44 135 ILE A N 1
ATOM 1125 C CA . ILE A 1 135 ? -31.328 -10.125 0.308 1 96.44 135 ILE A CA 1
ATOM 1126 C C . ILE A 1 135 ? -30.25 -10.391 -0.746 1 96.44 135 ILE A C 1
ATOM 1128 O O . ILE A 1 135 ? -30.562 -10.586 -1.924 1 96.44 135 ILE A O 1
ATOM 1132 N N . ILE A 1 136 ? -29.047 -10.367 -0.312 1 97.88 136 ILE A N 1
ATOM 1133 C CA . ILE A 1 136 ? -27.953 -10.617 -1.245 1 97.88 136 ILE A CA 1
ATOM 1134 C C . ILE A 1 136 ? -27.891 -12.102 -1.576 1 97.88 136 ILE A C 1
ATOM 1136 O O . ILE A 1 136 ? -27.672 -12.938 -0.691 1 97.88 136 ILE A O 1
ATOM 1140 N N . LEU A 1 137 ? -28.031 -12.43 -2.84 1 96.88 137 LEU A N 1
ATOM 1141 C CA . LEU A 1 137 ? -28.062 -13.828 -3.275 1 96.88 137 LEU A CA 1
ATOM 1142 C C . LEU A 1 137 ? -26.688 -14.297 -3.721 1 96.88 137 LEU A C 1
ATOM 1144 O O . LEU A 1 137 ? -26.328 -15.461 -3.531 1 96.88 137 LEU A O 1
ATOM 1148 N N . LYS A 1 138 ? -25.984 -13.367 -4.359 1 97.25 138 LYS A N 1
ATOM 1149 C CA . LYS A 1 138 ? -24.688 -13.695 -4.922 1 97.25 138 LYS A CA 1
ATOM 1150 C C . LYS A 1 138 ? -23.734 -12.508 -4.812 1 97.25 138 LYS A C 1
ATOM 1152 O O . LYS A 1 138 ? -24.156 -11.352 -4.938 1 97.25 138 LYS A O 1
ATOM 1157 N N . GLU A 1 139 ? -22.531 -12.922 -4.605 1 96.88 139 GLU A N 1
ATOM 1158 C CA . GLU A 1 139 ? -21.469 -11.922 -4.637 1 96.88 139 GLU A CA 1
ATOM 1159 C C . GLU A 1 139 ? -20.719 -11.969 -5.961 1 96.88 139 GLU A C 1
ATOM 1161 O O . GLU A 1 139 ? -20.219 -13.023 -6.359 1 96.88 139 GLU A O 1
ATOM 1166 N N . ILE A 1 140 ? -20.672 -10.844 -6.656 1 94.06 140 ILE A N 1
ATOM 1167 C CA . ILE A 1 140 ? -19.953 -10.758 -7.926 1 94.06 140 ILE A CA 1
ATOM 1168 C C . ILE A 1 140 ? -18.5 -10.359 -7.672 1 94.06 140 ILE A C 1
ATOM 1170 O O . ILE A 1 140 ? -17.578 -10.906 -8.289 1 94.06 140 ILE A O 1
ATOM 1174 N N . SER A 1 141 ? -18.281 -9.391 -6.785 1 93.62 141 SER A N 1
ATOM 1175 C CA . SER A 1 141 ? -16.953 -8.969 -6.34 1 93.62 141 SER A CA 1
ATOM 1176 C C . SER A 1 141 ? -16.984 -8.539 -4.875 1 93.62 141 SER A C 1
ATOM 1178 O O . SER A 1 141 ? -17.922 -7.887 -4.43 1 93.62 141 SER A O 1
ATOM 1180 N N . PRO A 1 142 ? -15.992 -8.953 -4.195 1 95 142 PRO A N 1
ATOM 1181 C CA . PRO A 1 142 ? -15.977 -8.602 -2.773 1 95 142 PRO A CA 1
ATOM 1182 C C . PRO A 1 142 ? -15.773 -7.105 -2.539 1 95 142 PRO A C 1
ATOM 1184 O O . PRO A 1 142 ? -15.156 -6.426 -3.361 1 95 142 PRO A O 1
ATOM 1187 N N . GLY A 1 143 ? -16.375 -6.594 -1.446 1 96.75 143 GLY A N 1
ATOM 1188 C CA . GLY A 1 143 ? -16.125 -5.246 -0.951 1 96.75 143 GLY A CA 1
ATOM 1189 C C . GLY A 1 143 ? -15.266 -5.219 0.295 1 96.75 143 GLY A C 1
ATOM 1190 O O . GLY A 1 143 ? -15.078 -6.246 0.949 1 96.75 143 GLY A O 1
ATOM 1191 N N . TYR A 1 144 ? -14.742 -3.977 0.508 1 97.06 144 TYR A N 1
ATOM 1192 C CA . TYR A 1 144 ? -13.797 -3.877 1.618 1 97.06 144 TYR A CA 1
ATOM 1193 C C . TYR A 1 144 ? -13.961 -2.553 2.355 1 97.06 144 TYR A C 1
ATOM 1195 O O . TYR A 1 144 ? -14.312 -1.537 1.748 1 97.06 144 TYR A O 1
ATOM 1203 N N . LEU A 1 145 ? -13.734 -2.73 3.637 1 96.19 145 LEU A N 1
ATOM 1204 C CA . LEU A 1 145 ? -13.586 -1.552 4.484 1 96.19 145 LEU A CA 1
ATOM 1205 C C . LEU A 1 145 ? -12.133 -1.363 4.902 1 96.19 145 LEU A C 1
ATOM 1207 O O . LEU A 1 145 ? -11.391 -2.34 5.062 1 96.19 145 LEU A O 1
ATOM 1211 N N . PHE A 1 146 ? -11.75 -0.09 4.977 1 94.5 146 PHE A N 1
ATOM 1212 C CA . PHE A 1 146 ? -10.453 0.273 5.539 1 94.5 146 PHE A CA 1
ATOM 1213 C C . PHE A 1 146 ? -10.625 1.167 6.762 1 94.5 146 PHE A C 1
ATOM 1215 O O . PHE A 1 146 ? -11.094 2.305 6.645 1 94.5 146 PHE A O 1
ATOM 1222 N N . LYS A 1 147 ? -10.25 0.646 7.898 1 89.12 147 LYS A N 1
ATOM 1223 C CA . LYS A 1 147 ? -10.43 1.357 9.156 1 89.12 147 LYS A CA 1
ATOM 1224 C C . LYS A 1 147 ? -11.82 1.979 9.242 1 89.12 147 LYS A C 1
ATOM 1226 O O . LYS A 1 147 ? -11.961 3.174 9.516 1 89.12 147 LYS A O 1
ATOM 1231 N N . ASN A 1 148 ? -12.805 1.288 8.891 1 86.69 148 ASN A N 1
ATOM 1232 C CA . ASN A 1 148 ? -14.227 1.584 9.016 1 86.69 148 ASN A CA 1
ATOM 1233 C C . ASN A 1 148 ? -14.703 2.529 7.914 1 86.69 148 ASN A C 1
ATOM 1235 O O . ASN A 1 148 ? -15.797 3.082 8 1 86.69 148 ASN A O 1
ATOM 1239 N N . LYS A 1 149 ? -13.891 2.789 6.961 1 91.56 149 LYS A N 1
ATOM 1240 C CA . LYS A 1 149 ? -14.281 3.553 5.777 1 91.56 149 LYS A CA 1
ATOM 1241 C C . LYS A 1 149 ? -14.367 2.654 4.547 1 91.56 149 LYS A C 1
ATOM 1243 O O . LYS A 1 149 ? -13.562 1.729 4.387 1 91.56 149 LYS A O 1
ATOM 1248 N N . LEU A 1 150 ? -15.32 3.053 3.758 1 94.94 150 LEU A N 1
ATOM 1249 C CA . LEU A 1 150 ? -15.547 2.229 2.576 1 94.94 150 LEU A CA 1
ATOM 1250 C C . LEU A 1 150 ? -14.375 2.336 1.604 1 94.94 150 LEU A C 1
ATOM 1252 O O . LEU A 1 150 ? -14.031 3.434 1.167 1 94.94 150 LEU A O 1
ATOM 1256 N N . LEU A 1 151 ? -13.703 1.284 1.346 1 95.12 151 LEU A N 1
ATOM 1257 C CA . LEU A 1 151 ? -12.648 1.219 0.342 1 95.12 151 LEU A CA 1
ATOM 1258 C C . LEU A 1 151 ? -13.234 0.977 -1.046 1 95.12 151 LEU A C 1
ATOM 1260 O O . LEU A 1 151 ? -12.859 1.655 -2.006 1 95.12 151 LEU A O 1
ATOM 1264 N N . ARG A 1 152 ? -14.102 0.045 -1.196 1 95.06 152 ARG A N 1
ATOM 1265 C CA . ARG A 1 152 ? -14.891 -0.255 -2.385 1 95.06 152 ARG A CA 1
ATOM 1266 C C . ARG A 1 152 ? -16.125 -1.08 -2.029 1 95.06 152 ARG A C 1
ATOM 1268 O O . ARG A 1 152 ? -16.047 -1.969 -1.177 1 95.06 152 ARG A O 1
ATOM 1275 N N . PRO A 1 153 ? -17.156 -0.811 -2.635 1 96.94 153 PRO A N 1
ATOM 1276 C CA . PRO A 1 153 ? -18.375 -1.567 -2.307 1 96.94 153 PRO A CA 1
ATOM 1277 C C . PRO A 1 153 ? -18.344 -2.99 -2.861 1 96.94 153 PRO A C 1
ATOM 1279 O O . PRO A 1 153 ? -17.625 -3.268 -3.824 1 96.94 153 PRO A O 1
ATOM 1282 N N . ALA A 1 154 ? -19.047 -3.914 -2.16 1 97.94 154 ALA A N 1
ATOM 1283 C CA . ALA A 1 154 ? -19.25 -5.254 -2.707 1 97.94 154 ALA A CA 1
ATOM 1284 C C . ALA A 1 154 ? -20.281 -5.23 -3.83 1 97.94 154 ALA A C 1
ATOM 1286 O O . ALA A 1 154 ? -21.359 -4.641 -3.686 1 97.94 154 ALA A O 1
ATOM 1287 N N . ARG A 1 155 ? -19.938 -5.762 -4.918 1 97.38 155 ARG A N 1
ATOM 1288 C CA . ARG A 1 155 ? -20.906 -5.902 -6.008 1 97.38 155 ARG A CA 1
ATOM 1289 C C . ARG A 1 155 ? -21.734 -7.172 -5.852 1 97.38 155 ARG A C 1
ATOM 1291 O O . ARG A 1 155 ? -21.188 -8.273 -5.781 1 97.38 155 ARG A O 1
ATOM 1298 N N . VAL A 1 156 ? -23 -6.949 -5.867 1 98.19 156 VAL A N 1
ATOM 1299 C CA . VAL A 1 156 ? -23.812 -8.078 -5.457 1 98.19 156 VAL A CA 1
ATOM 1300 C C . VAL A 1 156 ? -25.078 -8.148 -6.32 1 98.19 156 VAL A C 1
ATOM 1302 O O . VAL A 1 156 ? -25.406 -7.191 -7.023 1 98.19 156 VAL A O 1
ATOM 1305 N N . ILE A 1 157 ? -25.703 -9.359 -6.328 1 98.12 157 ILE A N 1
ATOM 1306 C CA . ILE A 1 157 ? -27.031 -9.578 -6.891 1 98.12 157 ILE A CA 1
ATOM 1307 C C . ILE A 1 157 ? -28.062 -9.695 -5.766 1 98.12 157 ILE A C 1
ATOM 1309 O O . ILE A 1 157 ? -27.875 -10.477 -4.832 1 98.12 157 ILE A O 1
ATOM 1313 N N . VAL A 1 158 ? -29.094 -8.961 -5.906 1 97.69 158 VAL A N 1
ATOM 1314 C CA . VAL A 1 158 ? -30.047 -8.867 -4.809 1 97.69 158 VAL A CA 1
ATOM 1315 C C . VAL A 1 158 ? -31.359 -9.523 -5.219 1 97.69 158 VAL A C 1
ATOM 1317 O O . VAL A 1 158 ? -31.688 -9.594 -6.406 1 97.69 158 VAL A O 1
ATOM 1320 N N . SER A 1 159 ? -32.125 -10.008 -4.195 1 96.12 159 SER A N 1
ATOM 1321 C CA . SER A 1 159 ? -33.406 -10.664 -4.43 1 96.12 159 SER A CA 1
ATOM 1322 C C . SER A 1 159 ? -34.531 -9.648 -4.547 1 96.12 159 SER A C 1
ATOM 1324 O O . SER A 1 159 ? -34.5 -8.594 -3.908 1 96.12 159 SER A O 1
ATOM 1326 N N . LYS A 1 160 ? -35.469 -9.984 -5.391 1 94.38 160 LYS A N 1
ATOM 1327 C CA . LYS A 1 160 ? -36.75 -9.273 -5.488 1 94.38 160 LYS A CA 1
ATOM 1328 C C . LYS A 1 160 ? -37.938 -10.242 -5.383 1 94.38 160 LYS A C 1
ATOM 1330 O O . LYS A 1 160 ? -38.062 -11.164 -6.191 1 94.38 160 LYS A O 1
ATOM 1335 N N . LYS A 1 161 ? -38.719 -10.047 -4.527 1 89.62 161 LYS A N 1
ATOM 1336 C CA . LYS A 1 161 ? -39.844 -10.93 -4.32 1 89.62 161 LYS A CA 1
ATOM 1337 C C . LYS A 1 161 ? -40.938 -10.672 -5.363 1 89.62 161 LYS A C 1
ATOM 1339 O O . LYS A 1 161 ? -41.281 -9.523 -5.652 1 89.62 161 LYS A O 1
ATOM 1344 N N . ILE A 1 162 ? -41.344 -11.781 -6.105 1 82.88 162 ILE A N 1
ATOM 1345 C CA . ILE A 1 162 ? -42.406 -11.664 -7.078 1 82.88 162 ILE A CA 1
ATOM 1346 C C . ILE A 1 162 ? -43.75 -11.992 -6.414 1 82.88 162 ILE A C 1
ATOM 1348 O O . ILE A 1 162 ? -43.844 -12.914 -5.594 1 82.88 162 ILE A O 1
ATOM 1352 N N . GLN A 1 163 ? -44.656 -11.094 -6.355 1 70.75 163 GLN A N 1
ATOM 1353 C CA . GLN A 1 163 ? -46 -11.352 -5.891 1 70.75 163 GLN A CA 1
ATOM 1354 C C . GLN A 1 163 ? -46.781 -12.195 -6.902 1 70.75 163 GLN A C 1
ATOM 1356 O O . GLN A 1 163 ? -46.75 -11.914 -8.102 1 70.75 163 GLN A O 1
ATOM 1361 N N . ASN A 1 164 ? -46.75 -13.469 -6.754 1 57.34 164 ASN A N 1
ATOM 1362 C CA . ASN A 1 164 ? -47.688 -14.195 -7.594 1 57.34 164 ASN A CA 1
ATOM 1363 C C . ASN A 1 164 ? -49.062 -13.531 -7.613 1 57.34 164 ASN A C 1
ATOM 1365 O O . ASN A 1 164 ? -49.656 -13.32 -6.559 1 57.34 164 ASN A O 1
ATOM 1369 N N . LYS A 1 165 ? -49.438 -12.719 -8.477 1 51.72 165 LYS A N 1
ATOM 1370 C CA . LYS A 1 165 ? -50.812 -12.32 -8.602 1 51.72 165 LYS A CA 1
ATOM 1371 C C . LYS A 1 165 ? -51.75 -13.539 -8.586 1 51.72 165 LYS A C 1
ATOM 1373 O O . LYS A 1 165 ? -51.594 -14.445 -9.406 1 51.72 165 LYS A O 1
ATOM 1378 N N . GLU A 1 166 ? -52.125 -14.016 -7.461 1 50.38 166 GLU A N 1
ATOM 1379 C CA . GLU A 1 166 ? -53.281 -14.922 -7.516 1 50.38 166 GLU A CA 1
ATOM 1380 C C . GLU A 1 166 ? -54.312 -14.438 -8.531 1 50.38 166 GLU A C 1
ATOM 1382 O O . GLU A 1 166 ? -54.719 -13.273 -8.508 1 50.38 166 GLU A O 1
ATOM 1387 N N . VAL A 1 167 ? -54.188 -14.867 -9.688 1 51.03 167 VAL A N 1
ATOM 1388 C CA . VAL A 1 167 ? -55.312 -14.711 -10.602 1 51.03 167 VAL A CA 1
ATOM 1389 C C . VAL A 1 167 ? -56.594 -15.094 -9.883 1 51.03 167 VAL A C 1
ATOM 1391 O O . VAL A 1 167 ? -56.75 -16.234 -9.438 1 51.03 167 VAL A O 1
ATOM 1394 N N . ASP A 1 168 ? -57.156 -14.211 -9.047 1 50.25 168 ASP A N 1
ATOM 1395 C CA . ASP A 1 168 ? -58.531 -14.422 -8.633 1 50.25 168 ASP A CA 1
ATOM 1396 C C . ASP A 1 168 ? -59.406 -14.742 -9.836 1 50.25 168 ASP A C 1
ATOM 1398 O O . ASP A 1 168 ? -59.656 -13.883 -10.695 1 50.25 168 ASP A O 1
ATOM 1402 N N . ASN A 1 169 ? -59.219 -15.898 -10.445 1 47.34 169 ASN A N 1
ATOM 1403 C CA . ASN A 1 169 ? -60.219 -16.406 -11.391 1 47.34 169 ASN A CA 1
ATOM 1404 C C . ASN A 1 169 ? -61.625 -16.453 -10.758 1 47.34 169 ASN A C 1
ATOM 1406 O O . ASN A 1 169 ? -61.969 -17.422 -10.078 1 47.34 169 ASN A O 1
ATOM 1410 N N . HIS A 1 170 ? -62.094 -15.414 -10.07 1 48.81 170 HIS A N 1
ATOM 1411 C CA . HIS A 1 170 ? -63.562 -15.406 -9.844 1 48.81 170 HIS A CA 1
ATOM 1412 C C . HIS A 1 170 ? -64.312 -15.688 -11.133 1 48.81 170 HIS A C 1
ATOM 1414 O O . HIS A 1 170 ? -64.312 -14.867 -12.055 1 48.81 170 HIS A O 1
ATOM 1420 N N . GLY A 1 171 ? -64.312 -16.984 -11.555 1 42.75 171 GLY A N 1
ATOM 1421 C CA . GLY A 1 171 ? -65.25 -17.547 -12.547 1 42.75 171 GLY A CA 1
ATOM 1422 C C . GLY A 1 171 ? -66.625 -17 -12.445 1 42.75 171 GLY A C 1
ATOM 1423 O O . GLY A 1 171 ? -67.188 -16.875 -11.344 1 42.75 171 GLY A O 1
ATOM 1424 N N . GLU A 1 172 ? -67 -16.141 -13.43 1 45.19 172 GLU A N 1
ATOM 1425 C CA . GLU A 1 172 ? -68.25 -15.609 -13.867 1 45.19 172 GLU A CA 1
ATOM 1426 C C . GLU A 1 172 ? -69.312 -16.703 -13.891 1 45.19 172 GLU A C 1
ATOM 1428 O O . GLU A 1 172 ? -69.312 -17.547 -14.773 1 45.19 172 GLU A O 1
ATOM 1433 N N . ASN A 1 173 ? -69.562 -17.484 -12.789 1 45.5 173 ASN A N 1
ATOM 1434 C CA . ASN A 1 173 ? -70.75 -18.266 -12.82 1 45.5 173 ASN A CA 1
ATOM 1435 C C . ASN A 1 173 ? -72 -17.375 -13.008 1 45.5 173 ASN A C 1
ATOM 1437 O O . ASN A 1 173 ? -72.562 -16.922 -12.031 1 45.5 173 ASN A O 1
ATOM 1441 N N . SER A 1 174 ? -71.812 -16.297 -13.703 1 37 174 SER A N 1
ATOM 1442 C CA . SER A 1 174 ? -73.062 -15.531 -13.844 1 37 174 SER A CA 1
ATOM 1443 C C . SER A 1 174 ? -74.188 -16.406 -14.336 1 37 174 SER A C 1
ATOM 1445 O O . SER A 1 174 ? -75.25 -16.469 -13.719 1 37 174 SER A O 1
ATOM 1447 N N . ARG A 1 175 ? -74.625 -16.125 -15.664 1 34.97 175 ARG A N 1
ATOM 1448 C CA . ARG A 1 175 ? -75.938 -15.836 -16.219 1 34.97 175 ARG A CA 1
ATOM 1449 C C . ARG A 1 175 ? -76.625 -17.109 -16.75 1 34.97 175 ARG A C 1
ATOM 1451 O O . ARG A 1 175 ? -77.625 -17.047 -17.391 1 34.97 175 ARG A O 1
ATOM 1458 N N . ASN A 1 176 ? -76.188 -18.328 -16.312 1 27.7 176 ASN A N 1
ATOM 1459 C CA . ASN A 1 176 ? -77.312 -19.172 -16.719 1 27.7 176 ASN A CA 1
ATOM 1460 C C . ASN A 1 176 ? -78.5 -19.047 -15.758 1 27.7 176 ASN A C 1
ATOM 1462 O O . ASN A 1 176 ? -78.312 -19.016 -14.539 1 27.7 176 ASN A O 1
ATOM 1466 N N . MET B 1 1 ? -11.016 63.719 79.062 1 36.84 1 MET B N 1
ATOM 1467 C CA . MET B 1 1 ? -10.117 62.719 78.5 1 36.84 1 MET B CA 1
ATOM 1468 C C . MET B 1 1 ? -10.711 62.094 77.25 1 36.84 1 MET B C 1
ATOM 1470 O O . MET B 1 1 ? -10.133 61.188 76.688 1 36.84 1 MET B O 1
ATOM 1474 N N . GLU B 1 2 ? -12.039 62.281 77 1 40.31 2 GLU B N 1
ATOM 1475 C CA . GLU B 1 2 ? -12.906 61.656 76 1 40.31 2 GLU B CA 1
ATOM 1476 C C . GLU B 1 2 ? -12.578 62.156 74.562 1 40.31 2 GLU B C 1
ATOM 1478 O O . GLU B 1 2 ? -12.859 61.469 73.625 1 40.31 2 GLU B O 1
ATOM 1483 N N . GLU B 1 3 ? -12.188 63.438 74.438 1 40.97 3 GLU B N 1
ATOM 1484 C CA . GLU B 1 3 ? -12.289 64.062 73.188 1 40.97 3 GLU B CA 1
ATOM 1485 C C . GLU B 1 3 ? -11.234 63.562 72.188 1 40.97 3 GLU B C 1
ATOM 1487 O O . GLU B 1 3 ? -11.391 63.656 71 1 40.97 3 GLU B O 1
ATOM 1492 N N . LYS B 1 4 ? -9.961 63.438 72.75 1 48.34 4 LYS B N 1
ATOM 1493 C CA . LYS B 1 4 ? -8.844 63.406 71.812 1 48.34 4 LYS B CA 1
ATOM 1494 C C . LYS B 1 4 ? -8.828 62.125 71 1 48.34 4 LYS B C 1
ATOM 1496 O O . LYS B 1 4 ? -7.883 61.844 70.25 1 48.34 4 LYS B O 1
ATOM 1501 N N . ASP B 1 5 ? -9.773 61.219 71.375 1 42 5 ASP B N 1
ATOM 1502 C CA . ASP B 1 5 ? -9.641 59.969 70.625 1 42 5 ASP B CA 1
ATOM 1503 C C . ASP B 1 5 ? -10.078 60.125 69.188 1 42 5 ASP B C 1
ATOM 1505 O O . ASP B 1 5 ? -10.312 59.156 68.5 1 42 5 ASP B O 1
ATOM 1509 N N . LEU B 1 6 ? -10.547 61.344 68.75 1 44.31 6 LEU B N 1
ATOM 1510 C CA . LEU B 1 6 ? -10.906 61.469 67.312 1 44.31 6 LEU B CA 1
ATOM 1511 C C . LEU B 1 6 ? -9.688 61.188 66.438 1 44.31 6 LEU B C 1
ATOM 1513 O O . LEU B 1 6 ? -8.875 62.094 66.188 1 44.31 6 LEU B O 1
ATOM 1517 N N . ILE B 1 7 ? -8.867 60.062 66.75 1 43.56 7 ILE B N 1
ATOM 1518 C CA . ILE B 1 7 ? -7.82 59.594 65.875 1 43.56 7 ILE B CA 1
ATOM 1519 C C . ILE B 1 7 ? -8.305 59.656 64.438 1 43.56 7 ILE B C 1
ATOM 1521 O O . ILE B 1 7 ? -9.477 59.375 64.125 1 43.56 7 ILE B O 1
ATOM 1525 N N . GLU B 1 8 ? -7.508 60.312 63.469 1 42.16 8 GLU B N 1
ATOM 1526 C CA . GLU B 1 8 ? -7.344 60.438 62.031 1 42.16 8 GLU B CA 1
ATOM 1527 C C . GLU B 1 8 ? -7.566 59.094 61.312 1 42.16 8 GLU B C 1
ATOM 1529 O O . GLU B 1 8 ? -6.777 58.156 61.5 1 42.16 8 GLU B O 1
ATOM 1534 N N . GLU B 1 9 ? -8.797 58.469 61.312 1 45.06 9 GLU B N 1
ATOM 1535 C CA . GLU B 1 9 ? -9.102 57.469 60.281 1 45.06 9 GLU B CA 1
ATOM 1536 C C . GLU B 1 9 ? -8.539 57.906 58.938 1 45.06 9 GLU B C 1
ATOM 1538 O O . GL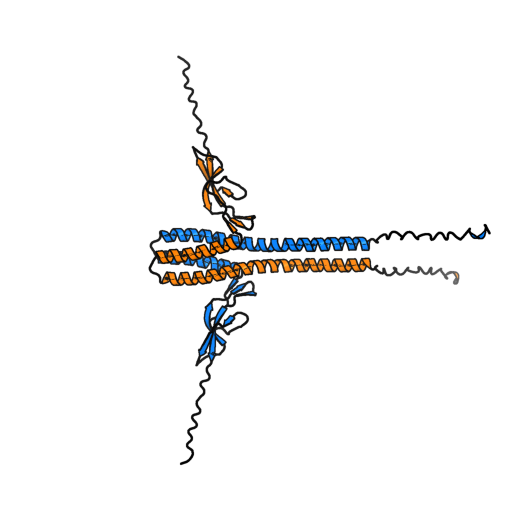U B 1 9 ? -9.086 58.781 58.281 1 45.06 9 GLU B O 1
ATOM 1543 N N . ASN B 1 10 ? -7.203 58.094 58.781 1 46.12 10 ASN B N 1
ATOM 1544 C CA . ASN B 1 10 ? -6.648 58.156 57.438 1 46.12 10 ASN B CA 1
ATOM 1545 C C . ASN B 1 10 ? -7.285 57.125 56.5 1 46.12 10 ASN B C 1
ATOM 1547 O O . ASN B 1 10 ? -7.215 55.906 56.781 1 46.12 10 ASN B O 1
ATOM 1551 N N . GLU B 1 11 ? -8.398 57.406 55.75 1 45.19 11 GLU B N 1
ATOM 1552 C CA . GLU B 1 11 ? -8.93 56.781 54.562 1 45.19 11 GLU B CA 1
ATOM 1553 C C . GLU B 1 11 ? -7.812 56.281 53.656 1 45.19 11 GLU B C 1
ATOM 1555 O O . GLU B 1 11 ? -7.117 57.094 53 1 45.19 11 GLU B O 1
ATOM 1560 N N . GLN B 1 12 ? -6.941 55.406 54.031 1 46 12 GLN B N 1
ATOM 1561 C CA . GLN B 1 12 ? -6.277 54.656 52.938 1 46 12 GLN B CA 1
ATOM 1562 C C . GLN B 1 12 ? -7.242 54.375 51.812 1 46 12 GLN B C 1
ATOM 1564 O O . GLN B 1 12 ? -8.18 53.594 51.969 1 46 12 GLN B O 1
ATOM 1569 N N . GLU B 1 13 ? -7.637 55.344 51.031 1 46.91 13 GLU B N 1
ATOM 1570 C CA . GLU B 1 13 ? -8.164 55.062 49.688 1 46.91 13 GLU B CA 1
ATOM 1571 C C . GLU B 1 13 ? -7.465 53.844 49.062 1 46.91 13 GLU B C 1
ATOM 1573 O O . GLU B 1 13 ? -6.285 53.906 48.719 1 46.91 13 GLU B O 1
ATOM 1578 N N . LYS B 1 14 ? -7.703 52.688 49.5 1 51.31 14 LYS B N 1
ATOM 1579 C CA . LYS B 1 14 ? -7.414 51.531 48.656 1 51.31 14 LYS B CA 1
ATOM 1580 C C . LYS B 1 14 ? -7.59 51.875 47.188 1 51.31 14 LYS B C 1
ATOM 1582 O O . LYS B 1 14 ? -8.703 52.156 46.719 1 51.31 14 LYS B O 1
ATOM 1587 N N . GLU B 1 15 ? -6.594 52.531 46.5 1 52.72 15 GLU B N 1
ATOM 1588 C CA . GLU B 1 15 ? -6.539 52.594 45.062 1 52.72 15 GLU B CA 1
ATOM 1589 C C . GLU B 1 15 ? -7.141 51.344 44.438 1 52.72 15 GLU B C 1
ATOM 1591 O O . GLU B 1 15 ? -6.711 50.219 44.719 1 52.72 15 GLU B O 1
ATOM 1596 N N . LYS B 1 16 ? -8.359 51.25 44.219 1 54.78 16 LYS B N 1
ATOM 1597 C CA . LYS B 1 16 ? -8.953 50.219 43.375 1 54.78 16 LYS B CA 1
ATOM 1598 C C . LYS B 1 16 ? -8.008 49.781 42.281 1 54.78 16 LYS B C 1
ATOM 1600 O O . LYS B 1 16 ? -7.441 50.625 41.562 1 54.78 16 LYS B O 1
ATOM 1605 N N . PRO B 1 17 ? -7.328 48.625 42.219 1 58.41 17 PRO B N 1
ATOM 1606 C CA . PRO B 1 17 ? -6.523 48.25 41.062 1 58.41 17 PRO B CA 1
ATOM 1607 C C . PRO B 1 17 ? -7.164 48.656 39.75 1 58.41 17 PRO B C 1
ATOM 1609 O O . PRO B 1 17 ? -8.344 48.375 39.531 1 58.41 17 PRO B O 1
ATOM 1612 N N . GLU B 1 18 ? -6.883 49.75 39.188 1 61.84 18 GLU B N 1
ATOM 1613 C CA . GLU B 1 18 ? -7.348 50.156 37.844 1 61.84 18 GLU B CA 1
ATOM 1614 C C . GLU B 1 18 ? -7.559 48.938 36.969 1 61.84 18 GLU B C 1
ATOM 1616 O O . GLU B 1 18 ? -6.684 48.062 36.875 1 61.84 18 GLU B O 1
ATOM 1621 N N . GLU B 1 19 ? -8.766 48.5 36.812 1 73.06 19 GLU B N 1
ATOM 1622 C CA . GLU B 1 19 ? -9.164 47.406 35.906 1 73.06 19 GLU B CA 1
ATOM 1623 C C . GLU B 1 19 ? -8.406 47.469 34.594 1 73.06 19 GLU B C 1
ATOM 1625 O O . GLU B 1 19 ? -8.492 48.438 33.844 1 73.06 19 GLU B O 1
ATOM 1630 N N . TYR B 1 20 ? -7.398 46.812 34.594 1 81.19 20 TYR B N 1
ATOM 1631 C CA . TYR B 1 20 ? -6.605 46.75 33.375 1 81.19 20 TYR B CA 1
ATOM 1632 C C . TYR B 1 20 ? -7.496 46.469 32.156 1 81.19 20 TYR B C 1
ATOM 1634 O O . TYR B 1 20 ? -8.219 45.469 32.125 1 81.19 20 TYR B O 1
ATOM 1642 N N . VAL B 1 21 ? -7.684 47.531 31.234 1 84.38 21 VAL B N 1
ATOM 1643 C CA . VAL B 1 21 ? -8.398 47.344 29.984 1 84.38 21 VAL B CA 1
ATOM 1644 C C . VAL B 1 21 ? -7.41 47 28.875 1 84.38 21 VAL B C 1
ATOM 1646 O O . VAL B 1 21 ? -6.543 47.812 28.531 1 84.38 21 VAL B O 1
ATOM 1649 N N . PRO B 1 22 ? -7.445 45.875 28.453 1 85.75 22 PRO B N 1
ATOM 1650 C CA . PRO B 1 22 ? -6.516 45.5 27.391 1 85.75 22 PRO B CA 1
ATOM 1651 C C . PRO B 1 22 ? -6.672 46.344 26.125 1 85.75 22 PRO B C 1
ATOM 1653 O O . PRO B 1 22 ? -7.781 46.75 25.797 1 85.75 22 PRO B O 1
ATOM 1656 N N . ASN B 1 23 ? -5.531 46.562 25.5 1 88.12 23 ASN B N 1
ATOM 1657 C CA . ASN B 1 23 ? -5.586 47.312 24.266 1 88.12 23 ASN B CA 1
ATOM 1658 C C . ASN B 1 23 ? -5.969 46.438 23.078 1 88.12 23 ASN B C 1
ATOM 1660 O O . ASN B 1 23 ? -6.062 45.219 23.219 1 88.12 23 ASN B O 1
ATOM 1664 N N . GLU B 1 24 ? -6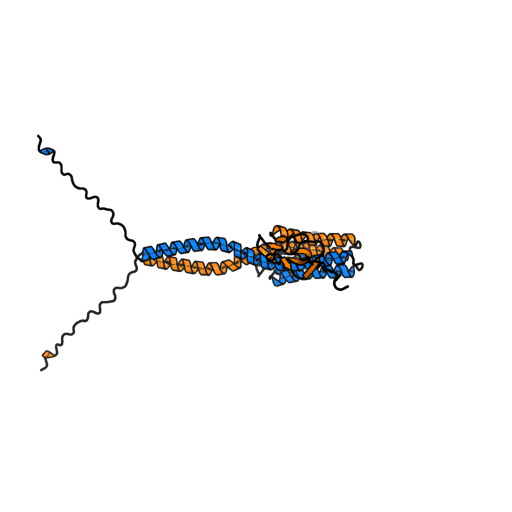.293 47.031 21.984 1 92.19 24 GLU B N 1
ATOM 1665 C CA . GLU B 1 24 ? -6.777 46.375 20.781 1 92.19 24 GLU B CA 1
ATOM 1666 C C . GLU B 1 24 ? -5.789 45.312 20.297 1 92.19 24 GLU B C 1
ATOM 1668 O O . GLU B 1 24 ? -6.191 44.219 19.891 1 92.19 24 GLU B O 1
ATOM 1673 N N . TRP B 1 25 ? -4.496 45.594 20.484 1 92.19 25 TRP B N 1
ATOM 1674 C CA . TRP B 1 25 ? -3.475 44.688 19.984 1 92.19 25 TRP B CA 1
ATOM 1675 C C . TRP B 1 25 ? -3.32 43.469 20.906 1 92.19 25 TRP B C 1
ATOM 1677 O O . TRP B 1 25 ? -3.012 42.375 20.438 1 92.19 25 TRP B O 1
ATOM 1687 N N . GLU B 1 26 ? -3.504 43.719 22.156 1 92.25 26 GLU B N 1
ATOM 1688 C CA . GLU B 1 26 ? -3.494 42.625 23.125 1 92.25 26 GLU B CA 1
ATOM 1689 C C . GLU B 1 26 ? -4.625 41.625 22.844 1 92.25 26 GLU B C 1
ATOM 1691 O O . GLU B 1 26 ? -4.426 40.406 22.906 1 92.25 26 GLU B O 1
ATOM 1696 N N . ILE B 1 27 ? -5.777 42.156 22.516 1 94.56 27 ILE B N 1
ATOM 1697 C CA . ILE B 1 27 ? -6.934 41.344 22.188 1 94.56 27 ILE B CA 1
ATOM 1698 C C . ILE B 1 27 ? -6.668 40.562 20.891 1 94.56 27 ILE B C 1
ATOM 1700 O O . ILE B 1 27 ? -6.926 39.375 20.812 1 94.56 27 ILE B O 1
ATOM 1704 N N . LYS B 1 28 ? -6.129 41.281 19.938 1 94.31 28 LYS B N 1
ATOM 1705 C CA . LYS B 1 28 ? -5.801 40.656 18.656 1 94.31 28 LYS B CA 1
ATOM 1706 C C . LYS B 1 28 ? -4.77 39.531 18.844 1 94.31 28 LYS B C 1
ATOM 1708 O O . LYS B 1 28 ? -4.891 38.469 18.25 1 94.31 28 LYS B O 1
ATOM 1713 N N . TYR B 1 29 ? -3.781 39.781 19.688 1 94.69 29 TYR B N 1
ATOM 1714 C CA . TYR B 1 29 ? -2.729 38.812 19.969 1 94.69 29 TYR B CA 1
ATOM 1715 C C . TYR B 1 29 ? -3.299 37.562 20.641 1 94.69 29 TYR B C 1
ATOM 1717 O O . TYR B 1 29 ? -2.992 36.438 20.234 1 94.69 29 TYR B O 1
ATOM 1725 N N . ALA B 1 30 ? -4.094 37.812 21.641 1 94.69 30 ALA B N 1
ATOM 1726 C CA . ALA B 1 30 ? -4.691 36.688 22.375 1 94.69 30 ALA B CA 1
ATOM 1727 C C . ALA B 1 30 ? -5.551 35.812 21.469 1 94.69 30 ALA B C 1
ATOM 1729 O O . ALA B 1 30 ? -5.52 34.594 21.562 1 94.69 30 ALA B O 1
ATOM 1730 N N . ARG B 1 31 ? -6.285 36.469 20.547 1 94.94 31 ARG B N 1
ATOM 1731 C CA . ARG B 1 31 ? -7.129 35.75 19.594 1 94.94 31 ARG B CA 1
ATOM 1732 C C . ARG B 1 31 ? -6.285 34.938 18.625 1 94.94 31 ARG B C 1
ATOM 1734 O O . ARG B 1 31 ? -6.574 33.75 18.391 1 94.94 31 ARG B O 1
ATOM 1741 N N . LEU B 1 32 ? -5.242 35.531 18.125 1 95.25 32 LEU B N 1
ATOM 1742 C CA . LEU B 1 32 ? -4.371 34.844 17.188 1 95.25 32 LEU B CA 1
ATOM 1743 C C . LEU B 1 32 ? -3.678 33.656 17.859 1 95.25 32 LEU B C 1
ATOM 1745 O O . LEU B 1 32 ? -3.516 32.625 17.234 1 95.25 32 LEU B O 1
ATOM 1749 N N . GLN B 1 33 ? -3.295 33.844 19.094 1 94.06 33 GLN B N 1
ATOM 1750 C CA . GLN B 1 33 ? -2.652 32.75 19.844 1 94.06 33 GLN B CA 1
ATOM 1751 C C . GLN B 1 33 ? -3.592 31.562 20.016 1 94.06 33 GLN B C 1
ATOM 1753 O O . GLN B 1 33 ? -3.182 30.422 19.844 1 94.06 33 GLN B O 1
ATOM 1758 N N . ALA B 1 34 ? -4.824 31.906 20.266 1 94.44 34 ALA B N 1
ATOM 1759 C CA . ALA B 1 34 ? -5.832 30.859 20.406 1 94.44 34 ALA B CA 1
ATOM 1760 C C . ALA B 1 34 ? -6.07 30.141 19.094 1 94.44 34 ALA B C 1
ATOM 1762 O O . ALA B 1 34 ? -6.184 28.922 19.047 1 94.44 34 ALA B O 1
ATOM 1763 N N . GLU B 1 35 ? -6.121 30.922 18.062 1 93.81 35 GLU B N 1
ATOM 1764 C CA . GLU B 1 35 ? -6.301 30.359 16.719 1 93.81 35 GLU B CA 1
ATOM 1765 C C . GLU B 1 35 ? -5.133 29.453 16.344 1 93.81 35 GLU B C 1
ATOM 1767 O O . GLU B 1 35 ? -5.336 28.375 15.789 1 93.81 35 GLU B O 1
ATOM 1772 N N . PHE B 1 36 ? -4.004 29.922 16.734 1 92.56 36 PHE B N 1
ATOM 1773 C CA . PHE B 1 36 ? -2.797 29.156 16.438 1 92.56 36 PHE B CA 1
ATOM 1774 C C . PHE B 1 36 ? -2.77 27.844 17.219 1 92.56 36 PHE B C 1
ATOM 1776 O O . PHE B 1 36 ? -2.475 26.797 16.656 1 92.56 36 PHE B O 1
ATOM 1783 N N . GLU B 1 37 ? -3.17 27.875 18.438 1 90.5 37 GLU B N 1
ATOM 1784 C CA . GLU B 1 37 ? -3.201 26.672 19.266 1 90.5 37 GLU B CA 1
ATOM 1785 C C . GLU B 1 37 ? -4.258 25.688 18.766 1 90.5 37 GLU B C 1
ATOM 1787 O O . GLU B 1 37 ? -4.008 24.484 18.703 1 90.5 37 GLU B O 1
ATOM 1792 N N . ASN B 1 38 ? -5.371 26.25 18.344 1 90.62 38 ASN B N 1
ATOM 1793 C CA . ASN B 1 38 ? -6.43 25.422 17.781 1 90.62 38 ASN B CA 1
ATOM 1794 C C . ASN B 1 38 ? -5.992 24.75 16.484 1 90.62 38 ASN B C 1
ATOM 1796 O O . ASN B 1 38 ? -6.293 23.578 16.234 1 90.62 38 ASN B O 1
ATOM 1800 N N . PHE B 1 39 ? -5.285 25.547 15.773 1 90 39 PHE B N 1
ATOM 1801 C CA . PHE B 1 39 ? -4.781 25.062 14.492 1 90 39 PHE B CA 1
ATOM 1802 C C . PHE B 1 39 ? -3.787 23.922 14.703 1 90 39 PHE B C 1
ATOM 1804 O O . PHE B 1 39 ? -3.852 22.906 14.016 1 90 39 PHE B O 1
ATOM 1811 N N . ARG B 1 40 ? -2.939 24.078 15.688 1 85.75 40 ARG B N 1
ATOM 1812 C CA . ARG B 1 40 ? -1.938 23.062 16 1 85.75 40 ARG B CA 1
ATOM 1813 C C . ARG B 1 40 ? -2.6 21.766 16.438 1 85.75 40 ARG B C 1
ATOM 1815 O O . ARG B 1 40 ? -2.195 20.672 16.016 1 85.75 40 ARG B O 1
ATOM 1822 N N . GLN B 1 41 ? -3.672 21.875 17.172 1 84.75 41 GLN B N 1
ATOM 1823 C CA . GLN B 1 41 ? -4.379 20.688 17.656 1 84.75 41 GLN B CA 1
ATOM 1824 C C . GLN B 1 41 ? -5.094 19.984 16.516 1 84.75 41 GLN B C 1
ATOM 1826 O O . GLN B 1 41 ? -5.074 18.75 16.438 1 84.75 41 GLN B O 1
ATOM 1831 N N . ARG B 1 42 ? -5.668 20.75 15.664 1 86.06 42 ARG B N 1
ATOM 1832 C CA . ARG B 1 42 ? -6.379 20.203 14.508 1 86.06 42 ARG B CA 1
ATOM 1833 C C . ARG B 1 42 ? -5.414 19.516 13.547 1 86.06 42 ARG B C 1
ATOM 1835 O O . ARG B 1 42 ? -5.734 18.469 12.984 1 86.06 42 ARG B O 1
ATOM 1842 N N . LEU B 1 43 ? -4.246 20.094 13.453 1 82.06 43 LEU B N 1
ATOM 1843 C CA . LEU B 1 43 ? -3.24 19.562 12.539 1 82.06 43 LEU B CA 1
ATOM 1844 C C . LEU B 1 43 ? -2.801 18.172 12.969 1 82.06 43 LEU B C 1
ATOM 1846 O O . LEU B 1 43 ? -2.576 17.297 12.125 1 82.06 43 LEU B O 1
ATOM 1850 N N . ARG B 1 44 ? -2.701 17.969 14.211 1 74.44 44 ARG B N 1
ATOM 1851 C CA . ARG B 1 44 ? -2.311 16.656 14.695 1 74.44 44 ARG B CA 1
ATOM 1852 C C . ARG B 1 44 ? -3.328 15.594 14.289 1 74.44 44 ARG B C 1
ATOM 1854 O O . ARG B 1 44 ? -2.955 14.5 13.867 1 74.44 44 ARG B O 1
ATOM 1861 N N . LYS B 1 45 ? -4.578 15.906 14.312 1 76.12 45 LYS B N 1
ATOM 1862 C CA . LYS B 1 45 ? -5.656 14.992 13.938 1 76.12 45 LYS B CA 1
ATOM 1863 C C . LYS B 1 45 ? -5.699 14.789 12.422 1 76.12 45 LYS B C 1
ATOM 1865 O O . LYS B 1 45 ? -5.902 13.672 11.945 1 76.12 45 LYS B O 1
ATOM 1870 N N . GLU B 1 46 ? -5.391 15.812 11.75 1 80.75 46 GLU B N 1
ATOM 1871 C CA . GLU B 1 46 ? -5.461 15.781 10.297 1 80.75 46 GLU B CA 1
ATOM 1872 C C . GLU B 1 46 ? -4.301 14.984 9.703 1 80.75 46 GLU B C 1
ATOM 1874 O O . GLU B 1 46 ? -4.457 14.328 8.672 1 80.75 46 GLU B O 1
ATOM 1879 N N . LYS B 1 47 ? -3.213 14.961 10.469 1 79.62 47 LYS B N 1
ATOM 1880 C CA . LYS B 1 47 ? -2.059 14.188 10.023 1 79.62 47 LYS B CA 1
ATOM 1881 C C . LYS B 1 47 ? -2.418 12.711 9.859 1 79.62 47 LYS B C 1
ATOM 1883 O O . LYS B 1 47 ? -2.098 12.102 8.836 1 79.62 47 LYS B O 1
ATOM 1888 N N . GLU B 1 48 ? -3.039 12.148 10.742 1 78.25 48 GLU B N 1
ATOM 1889 C CA . GLU B 1 48 ? -3.451 10.75 10.703 1 78.25 48 GLU B CA 1
ATOM 1890 C C . GLU B 1 48 ? -4.414 10.484 9.547 1 78.25 48 GLU B C 1
ATOM 1892 O O . GLU B 1 48 ? -4.324 9.453 8.875 1 78.25 48 GLU B O 1
ATOM 1897 N N . GLU B 1 49 ? -5.238 11.406 9.336 1 80.81 49 GLU B N 1
ATOM 1898 C CA . GLU B 1 49 ? -6.227 11.273 8.266 1 80.81 49 GLU B CA 1
ATOM 1899 C C . GLU B 1 49 ? -5.559 11.281 6.895 1 80.81 49 GLU B C 1
ATOM 1901 O O . GLU B 1 49 ? -5.945 10.523 6.004 1 80.81 49 GLU B O 1
ATOM 1906 N N . TRP B 1 50 ? -4.566 12.062 6.785 1 77.69 50 TRP B N 1
ATOM 1907 C CA . TRP B 1 50 ? -3.859 12.133 5.512 1 77.69 50 TRP B CA 1
ATOM 1908 C C . TRP B 1 50 ? -3.119 10.828 5.23 1 77.69 50 TRP B C 1
ATOM 1910 O O . TRP B 1 50 ? -3.107 10.352 4.094 1 77.69 50 TRP B O 1
ATOM 1920 N N . GLN B 1 51 ? -2.545 10.305 6.211 1 80.56 51 GLN B N 1
ATOM 1921 C CA . GLN B 1 51 ? -1.859 9.023 6.09 1 80.56 51 GLN B CA 1
ATOM 1922 C C . GLN B 1 51 ? -2.832 7.918 5.691 1 80.56 51 GLN B C 1
ATOM 1924 O O . GLN B 1 51 ? -2.51 7.074 4.855 1 80.56 51 GLN B O 1
ATOM 1929 N N . GLU B 1 52 ? -3.977 7.984 6.195 1 82.62 52 GLU B N 1
ATOM 1930 C CA . GLU B 1 52 ? -4.996 6.98 5.91 1 82.62 52 GLU B CA 1
ATOM 1931 C C . GLU B 1 52 ? -5.504 7.098 4.477 1 82.62 52 GLU B C 1
ATOM 1933 O O . GLU B 1 52 ? -5.742 6.09 3.811 1 82.62 52 GLU B O 1
ATOM 1938 N N . ILE B 1 53 ? -5.586 8.289 4.031 1 80.25 53 ILE B N 1
ATOM 1939 C CA . ILE B 1 53 ? -6.066 8.523 2.676 1 80.25 53 ILE B CA 1
ATOM 1940 C C . ILE B 1 53 ? -5.051 7.984 1.669 1 80.25 53 ILE B C 1
ATOM 1942 O O . ILE B 1 53 ? -5.426 7.344 0.684 1 80.25 53 ILE B O 1
ATOM 1946 N N . ALA B 1 54 ? -3.789 8.234 1.936 1 80.88 54 ALA B N 1
ATOM 1947 C CA . ALA B 1 54 ? -2.74 7.734 1.052 1 80.88 54 ALA B CA 1
ATOM 1948 C C . ALA B 1 54 ? -2.734 6.211 1.016 1 80.88 54 ALA B C 1
ATOM 1950 O O . ALA B 1 54 ? -2.67 5.609 -0.059 1 80.88 54 ALA B O 1
ATOM 1951 N N . ASN B 1 55 ? -2.887 5.602 2.125 1 88.12 55 ASN B N 1
ATOM 1952 C CA . ASN B 1 55 ? -2.918 4.145 2.215 1 88.12 55 ASN B CA 1
ATOM 1953 C C . ASN B 1 55 ? -4.145 3.564 1.517 1 88.12 55 ASN B C 1
ATOM 1955 O O . ASN B 1 55 ? -4.062 2.518 0.872 1 88.12 55 ASN B O 1
ATOM 1959 N N . ALA B 1 56 ? -5.242 4.32 1.603 1 90.25 56 ALA B N 1
ATOM 1960 C CA . ALA B 1 56 ? -6.492 3.83 1.028 1 90.25 56 ALA B CA 1
ATOM 1961 C C . ALA B 1 56 ? -6.375 3.666 -0.484 1 90.25 56 ALA B C 1
ATOM 1963 O O . ALA B 1 56 ? -6.855 2.68 -1.047 1 90.25 56 ALA B O 1
ATOM 1964 N N . LYS B 1 57 ? -5.746 4.566 -1.108 1 89.62 57 LYS B N 1
ATOM 1965 C CA . LYS B 1 57 ? -5.578 4.496 -2.557 1 89.62 57 LYS B CA 1
ATOM 1966 C C . LYS B 1 57 ? -4.746 3.279 -2.955 1 89.62 57 LYS B C 1
ATOM 1968 O O . LYS B 1 57 ? -5.121 2.537 -3.865 1 89.62 57 LYS B O 1
ATOM 1973 N N . LEU B 1 58 ? -3.688 3.061 -2.305 1 92.62 58 LEU B N 1
ATOM 1974 C CA . LEU B 1 58 ? -2.812 1.923 -2.566 1 92.62 58 LEU B CA 1
ATOM 1975 C C . LEU B 1 58 ? -3.521 0.608 -2.258 1 92.62 58 LEU B C 1
ATOM 1977 O O . LEU B 1 58 ? -3.469 -0.333 -3.053 1 92.62 58 LEU B O 1
ATOM 1981 N N . LEU B 1 59 ? -4.191 0.613 -1.176 1 95.88 59 LEU B N 1
ATOM 1982 C CA . LEU B 1 59 ? -4.887 -0.594 -0.745 1 95.88 59 LEU B CA 1
ATOM 1983 C C . LEU B 1 59 ? -5.988 -0.968 -1.733 1 95.88 59 LEU B C 1
ATOM 1985 O O . LEU B 1 59 ? -6.215 -2.15 -1.997 1 95.88 59 LEU B O 1
ATOM 1989 N N . LYS B 1 60 ? -6.617 -0.005 -2.287 1 94.62 60 LYS B N 1
ATOM 1990 C CA . LYS B 1 60 ? -7.652 -0.252 -3.287 1 94.62 60 LYS B CA 1
ATOM 1991 C C . LYS B 1 60 ? -7.07 -0.933 -4.523 1 94.62 60 LYS B C 1
ATOM 1993 O O . LYS B 1 60 ? -7.668 -1.863 -5.066 1 94.62 60 LYS B O 1
ATOM 1998 N N . GLU B 1 61 ? -5.934 -0.487 -4.922 1 94.81 61 GLU B N 1
ATOM 1999 C CA . GLU B 1 61 ? -5.262 -1.087 -6.07 1 94.81 61 GLU B CA 1
ATOM 2000 C C . GLU B 1 61 ? -4.859 -2.529 -5.781 1 94.81 61 GLU B C 1
ATOM 2002 O O . GLU B 1 61 ? -4.98 -3.4 -6.645 1 94.81 61 GLU B O 1
ATOM 2007 N N . ILE B 1 62 ? -4.434 -2.773 -4.594 1 96.44 62 ILE B N 1
ATOM 2008 C CA . ILE B 1 62 ? -4.035 -4.117 -4.195 1 96.44 62 ILE B CA 1
ATOM 2009 C C . ILE B 1 62 ? -5.246 -5.047 -4.223 1 96.44 62 ILE B C 1
ATOM 2011 O O . ILE B 1 62 ? -5.168 -6.164 -4.734 1 96.44 62 ILE B O 1
ATOM 2015 N N . VAL B 1 63 ? -6.34 -4.555 -3.729 1 95.88 63 VAL B N 1
ATOM 2016 C CA . VAL B 1 63 ? -7.566 -5.344 -3.691 1 95.88 63 VAL B CA 1
ATOM 2017 C C . VAL B 1 63 ? -7.969 -5.738 -5.109 1 95.88 63 VAL B C 1
ATOM 2019 O O . VAL B 1 63 ? -8.398 -6.871 -5.352 1 95.88 63 VAL B O 1
ATOM 2022 N N . GLU B 1 64 ? -7.801 -4.871 -6.02 1 94.94 64 GLU B N 1
ATOM 2023 C CA . GLU B 1 64 ? -8.125 -5.145 -7.414 1 94.94 64 GLU B CA 1
ATOM 2024 C C . GLU B 1 64 ? -7.246 -6.262 -7.977 1 94.94 64 GLU B C 1
ATOM 2026 O O . GLU B 1 64 ? -7.734 -7.145 -8.688 1 94.94 64 GLU B O 1
ATOM 2031 N N . ILE B 1 65 ? -6.035 -6.234 -7.668 1 96.62 65 ILE B N 1
ATOM 2032 C CA . ILE B 1 65 ? -5.129 -7.281 -8.117 1 96.62 65 ILE B CA 1
ATOM 2033 C C . ILE B 1 65 ? -5.496 -8.602 -7.449 1 96.62 65 ILE B C 1
ATOM 2035 O O . ILE B 1 65 ? -5.445 -9.664 -8.078 1 96.62 65 ILE B O 1
ATOM 2039 N N . MET B 1 66 ? -5.883 -8.5 -6.199 1 95.62 66 MET B N 1
ATOM 2040 C CA . MET B 1 66 ? -6.25 -9.688 -5.445 1 95.62 66 MET B CA 1
ATOM 2041 C C . MET B 1 66 ? -7.473 -10.367 -6.055 1 95.62 66 MET B C 1
ATOM 2043 O O . MET B 1 66 ? -7.59 -11.594 -6.023 1 95.62 66 MET B O 1
ATOM 2047 N N . ASP B 1 67 ? -8.352 -9.586 -6.586 1 93.75 67 ASP B N 1
ATOM 2048 C CA . ASP B 1 67 ? -9.5 -10.148 -7.285 1 93.75 67 ASP B CA 1
ATOM 2049 C C . ASP B 1 67 ? -9.062 -11.023 -8.453 1 93.75 67 ASP B C 1
ATOM 2051 O O . ASP B 1 67 ? -9.531 -12.156 -8.602 1 93.75 67 ASP B O 1
ATOM 2055 N N . ASN B 1 68 ? -8.164 -10.477 -9.195 1 93.5 68 ASN B N 1
ATOM 2056 C CA . ASN B 1 68 ? -7.621 -11.227 -10.32 1 93.5 68 ASN B CA 1
ATOM 2057 C C . ASN B 1 68 ? -6.836 -12.453 -9.852 1 93.5 68 ASN B C 1
ATOM 2059 O O . ASN B 1 68 ? -6.895 -13.508 -10.477 1 93.5 68 ASN B O 1
ATOM 2063 N N . PHE B 1 69 ? -6.184 -12.289 -8.758 1 95.88 69 PHE B N 1
ATOM 2064 C CA . PHE B 1 69 ? -5.406 -13.375 -8.164 1 95.88 69 PHE B CA 1
ATOM 2065 C C . PHE B 1 69 ? -6.309 -14.539 -7.77 1 95.88 69 PHE B C 1
ATOM 2067 O O . PHE B 1 69 ? -6.031 -15.688 -8.109 1 95.88 69 PHE B O 1
ATOM 2074 N N . LYS B 1 70 ? -7.359 -14.227 -7.164 1 92.44 70 LYS B N 1
ATOM 2075 C CA . LYS B 1 70 ? -8.312 -15.242 -6.734 1 92.44 70 LYS B CA 1
ATOM 2076 C C . LYS B 1 70 ? -8.883 -16 -7.934 1 92.44 70 LYS B C 1
ATOM 2078 O O . LYS B 1 70 ? -8.977 -17.234 -7.91 1 92.44 70 LYS B O 1
ATOM 2083 N N . LEU B 1 71 ? -9.211 -15.25 -8.93 1 90.5 71 LEU B N 1
ATOM 2084 C CA . LEU B 1 71 ? -9.734 -15.852 -10.148 1 90.5 71 LEU B CA 1
ATOM 2085 C C . LEU B 1 71 ? -8.695 -16.781 -10.781 1 90.5 71 LEU B C 1
ATOM 2087 O O . LEU B 1 71 ? -9.039 -17.875 -11.242 1 90.5 71 LEU B O 1
ATOM 2091 N N . ALA B 1 72 ? -7.484 -16.328 -10.781 1 92 72 ALA B N 1
ATOM 2092 C CA . ALA B 1 72 ? -6.395 -17.141 -11.328 1 92 72 ALA B CA 1
ATOM 2093 C C . ALA B 1 72 ? -6.215 -18.422 -10.523 1 92 72 ALA B C 1
ATOM 2095 O O . ALA B 1 72 ? -6.055 -19.516 -11.102 1 92 72 ALA B O 1
ATOM 2096 N N . LEU B 1 73 ? -6.262 -18.297 -9.242 1 92.06 73 LEU B N 1
ATOM 2097 C CA . LEU B 1 73 ? -6.109 -19.453 -8.367 1 92.06 73 LEU B CA 1
ATOM 2098 C C . LEU B 1 73 ? -7.191 -20.5 -8.641 1 92.06 73 LEU B C 1
ATOM 2100 O O . LEU B 1 73 ? -6.91 -21.688 -8.711 1 92.06 73 LEU B O 1
ATOM 2104 N N . GLU B 1 74 ? -8.367 -20.047 -8.82 1 89.88 74 GLU B N 1
ATOM 2105 C CA . GLU B 1 74 ? -9.477 -20.953 -9.117 1 89.88 74 GLU B CA 1
ATOM 2106 C C . GLU B 1 74 ? -9.297 -21.625 -10.477 1 89.88 74 GLU B C 1
ATOM 2108 O O . GLU B 1 74 ? -9.602 -22.812 -10.641 1 89.88 74 GLU B O 1
ATOM 2113 N N . SER B 1 75 ? -8.773 -20.891 -11.375 1 90.31 75 SER B N 1
ATOM 2114 C CA . SER B 1 75 ? -8.57 -21.422 -12.719 1 90.31 75 SER B CA 1
ATOM 2115 C C . SER B 1 75 ? -7.453 -22.469 -12.742 1 90.31 75 SER B C 1
ATOM 2117 O O . SER B 1 75 ? -7.535 -23.453 -13.469 1 90.31 75 SER B O 1
ATOM 2119 N N . ILE B 1 76 ? -6.469 -22.219 -11.969 1 87.88 76 ILE B N 1
ATOM 2120 C CA . ILE B 1 76 ? -5.316 -23.109 -11.906 1 87.88 76 ILE B CA 1
ATOM 2121 C C . ILE B 1 76 ? -5.762 -24.5 -11.43 1 87.88 76 ILE B C 1
ATOM 2123 O O . ILE B 1 76 ? -5.246 -25.516 -11.898 1 87.88 76 ILE B O 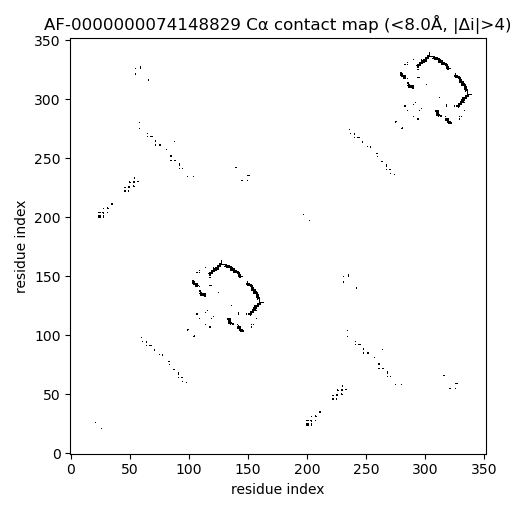1
ATOM 2127 N N . LYS B 1 77 ? -6.715 -24.453 -10.562 1 86.75 77 LYS B N 1
ATOM 2128 C CA . LYS B 1 77 ? -7.211 -25.719 -10.023 1 86.75 77 LYS B CA 1
ATOM 2129 C C . LYS B 1 77 ? -7.82 -26.594 -11.117 1 86.75 77 LYS B C 1
ATOM 2131 O O . LYS B 1 77 ? -7.797 -27.812 -11.031 1 86.75 77 LYS B O 1
ATOM 2136 N N . HIS B 1 78 ? -8.219 -25.953 -12.203 1 86.19 78 HIS B N 1
ATOM 2137 C CA . HIS B 1 78 ? -8.914 -26.688 -13.242 1 86.19 78 HIS B CA 1
ATOM 2138 C C . HIS B 1 78 ? -8.062 -26.797 -14.5 1 86.19 78 HIS B C 1
ATOM 2140 O O . HIS B 1 78 ? -8.469 -27.438 -15.484 1 86.19 78 HIS B O 1
ATOM 2146 N N . THR B 1 79 ? -7.02 -26.188 -14.523 1 81 79 THR B N 1
ATOM 2147 C CA . THR B 1 79 ? -6.164 -26.172 -15.703 1 81 79 THR B CA 1
ATOM 2148 C C . THR B 1 79 ? -5.184 -27.344 -15.664 1 81 79 THR B C 1
ATOM 2150 O O . THR B 1 79 ? -4.668 -27.688 -14.602 1 81 79 THR B O 1
ATOM 2153 N N . ARG B 1 80 ? -5.02 -27.922 -16.859 1 75.06 80 ARG B N 1
ATOM 2154 C CA . ARG B 1 80 ? -4.125 -29.078 -16.922 1 75.06 80 ARG B CA 1
ATOM 2155 C C . ARG B 1 80 ? -2.766 -28.688 -17.5 1 75.06 80 ARG B C 1
ATOM 2157 O O . ARG B 1 80 ? -1.771 -29.375 -17.281 1 75.06 80 ARG B O 1
ATOM 2164 N N . LYS B 1 81 ? -2.662 -27.578 -18.062 1 84.25 81 LYS B N 1
ATOM 2165 C CA . LYS B 1 81 ? -1.408 -27.203 -18.719 1 84.25 81 LYS B CA 1
ATOM 2166 C C . LYS B 1 81 ? -0.532 -26.359 -17.781 1 84.25 81 LYS B C 1
ATOM 2168 O O . LYS B 1 81 ? -0.901 -25.25 -17.422 1 84.25 81 LYS B O 1
ATOM 2173 N N . LYS B 1 82 ? 0.556 -26.906 -17.438 1 85.56 82 LYS B N 1
ATOM 2174 C CA . LYS B 1 82 ? 1.511 -26.266 -16.547 1 85.56 82 LYS B CA 1
ATOM 2175 C C . LYS B 1 82 ? 1.937 -24.906 -17.062 1 85.56 82 LYS B C 1
ATOM 2177 O O . LYS B 1 82 ? 2.045 -23.938 -16.297 1 85.56 82 LYS B O 1
ATOM 2182 N N . ASP B 1 83 ? 2.125 -24.875 -18.328 1 87.94 83 ASP B N 1
ATOM 2183 C CA . ASP B 1 83 ? 2.574 -23.625 -18.938 1 87.94 83 ASP B CA 1
ATOM 2184 C C . ASP B 1 83 ? 1.537 -22.516 -18.766 1 87.94 83 ASP B C 1
ATOM 2186 O O . ASP B 1 83 ? 1.891 -21.359 -18.547 1 87.94 83 ASP B O 1
ATOM 2190 N N . ALA B 1 84 ? 0.331 -22.938 -18.828 1 88.25 84 ALA B N 1
ATOM 2191 C CA . ALA B 1 84 ? -0.748 -21.969 -18.641 1 88.25 84 ALA B CA 1
ATOM 2192 C C . ALA B 1 84 ? -0.799 -21.484 -17.203 1 88.25 84 ALA B C 1
ATOM 2194 O O . ALA B 1 84 ? -1.081 -20.312 -16.938 1 88.25 84 ALA B O 1
ATOM 2195 N N . ILE B 1 85 ? -0.467 -22.344 -16.328 1 88.75 85 ILE B N 1
ATOM 2196 C CA . ILE B 1 85 ? -0.449 -22 -14.914 1 88.75 85 ILE B CA 1
ATOM 2197 C C . ILE B 1 85 ? 0.674 -21 -14.641 1 88.75 85 ILE B C 1
ATOM 2199 O O . ILE B 1 85 ? 0.455 -19.969 -13.992 1 88.75 85 ILE B O 1
ATOM 2203 N N . ILE B 1 86 ? 1.774 -21.297 -15.195 1 90.25 86 ILE B N 1
ATOM 2204 C CA . ILE B 1 86 ? 2.945 -20.438 -15.008 1 90.25 86 ILE B CA 1
ATOM 2205 C C . ILE B 1 86 ? 2.666 -19.047 -15.57 1 90.25 86 ILE B C 1
ATOM 2207 O O . ILE B 1 86 ? 2.953 -18.047 -14.914 1 90.25 86 ILE B O 1
ATOM 2211 N N . GLU B 1 87 ? 2.074 -19.016 -16.641 1 92 87 GLU B N 1
ATOM 2212 C CA . GLU B 1 87 ? 1.758 -17.75 -17.281 1 92 87 GLU B CA 1
ATOM 2213 C C . GLU B 1 87 ? 0.777 -16.938 -16.453 1 92 87 GLU B C 1
ATOM 2215 O O . GLU B 1 87 ? 0.933 -15.719 -16.312 1 92 87 GLU B O 1
ATOM 2220 N N . GLY B 1 88 ? -0.242 -17.578 -15.906 1 91.19 88 GLY B N 1
ATOM 2221 C CA . GLY B 1 88 ? -1.214 -16.906 -15.055 1 91.19 88 GLY B CA 1
ATOM 2222 C C . GLY B 1 88 ? -0.602 -16.312 -13.797 1 91.19 88 GLY B C 1
ATOM 2223 O O . GLY B 1 88 ? -0.902 -15.18 -13.43 1 91.19 88 GLY B O 1
ATOM 2224 N N . VAL B 1 89 ? 0.259 -17.078 -13.266 1 92.5 89 VAL B N 1
ATOM 2225 C CA . VAL B 1 89 ? 0.909 -16.641 -12.031 1 92.5 89 VAL B CA 1
ATOM 2226 C C . VAL B 1 89 ? 1.87 -15.492 -12.336 1 92.5 89 VAL B C 1
ATOM 2228 O O . VAL B 1 89 ? 1.952 -14.523 -11.578 1 92.5 89 VAL B O 1
ATOM 2231 N N . GLU B 1 90 ? 2.537 -15.578 -13.438 1 94.81 90 GLU B N 1
ATOM 2232 C CA . GLU B 1 90 ? 3.451 -14.523 -13.867 1 94.81 90 GLU B CA 1
ATOM 2233 C C . GLU B 1 90 ? 2.705 -13.211 -14.117 1 94.81 90 GLU B C 1
ATOM 2235 O O . GLU B 1 90 ? 3.223 -12.133 -13.828 1 94.81 90 GLU B O 1
ATOM 2240 N N . MET B 1 91 ? 1.573 -13.336 -14.633 1 95.5 91 MET B N 1
ATOM 2241 C CA . MET B 1 91 ? 0.762 -12.148 -14.891 1 95.5 91 MET B CA 1
ATOM 2242 C C . MET B 1 91 ? 0.427 -11.43 -13.586 1 95.5 91 MET B C 1
ATOM 2244 O O . MET B 1 91 ? 0.479 -10.203 -13.523 1 95.5 91 MET B O 1
ATOM 2248 N N . ILE B 1 92 ? 0.114 -12.234 -12.609 1 96.62 92 ILE B N 1
ATOM 2249 C CA . ILE B 1 92 ? -0.196 -11.664 -11.305 1 96.62 92 ILE B CA 1
ATOM 2250 C C . ILE B 1 92 ? 1.047 -10.984 -10.727 1 96.62 92 ILE B C 1
ATOM 2252 O O . ILE B 1 92 ? 0.968 -9.875 -10.195 1 96.62 92 ILE B O 1
ATOM 2256 N N . TYR B 1 93 ? 2.141 -11.617 -10.867 1 96.5 93 TYR B N 1
ATOM 2257 C CA . TYR B 1 93 ? 3.408 -11.07 -10.406 1 96.5 93 TYR B CA 1
ATOM 2258 C C . TYR B 1 93 ? 3.697 -9.727 -11.078 1 96.5 93 TYR B C 1
ATOM 2260 O O . TYR B 1 93 ? 4.035 -8.75 -10.406 1 96.5 93 TYR B O 1
ATOM 2268 N N . LYS B 1 94 ? 3.494 -9.672 -12.289 1 97.12 94 LYS B N 1
ATOM 2269 C CA . LYS B 1 94 ? 3.756 -8.469 -13.078 1 97.12 94 LYS B CA 1
ATOM 2270 C C . LYS B 1 94 ? 2.811 -7.336 -12.68 1 97.12 94 LYS B C 1
ATOM 2272 O O . LYS B 1 94 ? 3.199 -6.164 -12.688 1 97.12 94 LYS B O 1
ATOM 2277 N N . GLN B 1 95 ? 1.591 -7.691 -12.391 1 97.38 95 GLN B N 1
ATOM 2278 C CA . GLN B 1 95 ? 0.638 -6.68 -11.938 1 97.38 95 GLN B CA 1
ATOM 2279 C C . GLN B 1 95 ? 1.126 -5.992 -10.664 1 97.38 95 GLN B C 1
ATOM 2281 O O . GLN B 1 95 ? 1.037 -4.77 -10.539 1 97.38 95 GLN B O 1
ATOM 2286 N N . PHE B 1 96 ? 1.654 -6.812 -9.789 1 97.69 96 PHE B N 1
ATOM 2287 C CA . PHE B 1 96 ? 2.178 -6.238 -8.555 1 97.69 96 PHE B CA 1
ATOM 2288 C C . PHE B 1 96 ? 3.438 -5.426 -8.828 1 97.69 96 PHE B C 1
ATOM 2290 O O . PHE B 1 96 ? 3.641 -4.367 -8.227 1 97.69 96 PHE B O 1
ATOM 2297 N N . GLU B 1 97 ? 4.246 -5.906 -9.703 1 95.75 97 GLU B N 1
ATOM 2298 C CA . GLU B 1 97 ? 5.438 -5.152 -10.086 1 95.75 97 GLU B CA 1
ATOM 2299 C C . GLU B 1 97 ? 5.062 -3.793 -10.672 1 95.75 97 GLU B C 1
ATOM 2301 O O . GLU B 1 97 ? 5.664 -2.773 -10.32 1 95.75 97 GLU B O 1
ATOM 2306 N N . ASN B 1 98 ? 4.117 -3.83 -11.516 1 96.81 98 ASN B N 1
ATOM 2307 C CA . ASN B 1 98 ? 3.643 -2.596 -12.133 1 96.81 98 ASN B CA 1
ATOM 2308 C C . ASN B 1 98 ? 3.076 -1.63 -11.102 1 96.81 98 ASN B C 1
ATOM 2310 O O . ASN B 1 98 ? 3.281 -0.419 -11.195 1 96.81 98 ASN B O 1
ATOM 2314 N N . LEU B 1 99 ? 2.34 -2.199 -10.164 1 96.44 99 LEU B N 1
ATOM 2315 C CA . LEU B 1 99 ? 1.802 -1.379 -9.086 1 96.44 99 LEU B CA 1
ATOM 2316 C C . LEU B 1 99 ? 2.924 -0.696 -8.312 1 96.44 99 LEU B C 1
ATOM 2318 O O . LEU B 1 99 ? 2.854 0.504 -8.031 1 96.44 99 LEU B O 1
ATOM 2322 N N . LEU B 1 100 ? 3.971 -1.413 -7.977 1 96.06 100 LEU B N 1
ATOM 2323 C CA . LEU B 1 100 ? 5.109 -0.872 -7.246 1 96.06 100 LEU B CA 1
ATOM 2324 C C . LEU B 1 100 ? 5.785 0.243 -8.039 1 96.06 100 LEU B C 1
ATOM 2326 O O . LEU B 1 100 ? 6.094 1.303 -7.488 1 96.06 100 LEU B O 1
ATOM 2330 N N . GLU B 1 101 ? 5.926 0.019 -9.305 1 94.94 101 GLU B N 1
ATOM 2331 C CA . GLU B 1 101 ? 6.535 1.021 -10.172 1 94.94 101 GLU B CA 1
ATOM 2332 C C . GLU B 1 101 ? 5.672 2.277 -10.258 1 94.94 101 GLU B C 1
ATOM 2334 O O . GLU B 1 101 ? 6.18 3.395 -10.164 1 94.94 101 GLU B O 1
ATOM 2339 N N . LYS B 1 102 ? 4.418 2.051 -10.438 1 94.06 102 LYS B N 1
ATOM 2340 C CA . LYS B 1 102 ? 3.463 3.15 -10.531 1 94.06 102 LYS B CA 1
ATOM 2341 C C . LYS B 1 102 ? 3.494 4.016 -9.281 1 94.06 102 LYS B C 1
ATOM 2343 O O . LYS B 1 102 ? 3.352 5.238 -9.352 1 94.06 102 LYS B O 1
ATOM 2348 N N . GLU B 1 103 ? 3.742 3.375 -8.148 1 92.62 103 GLU B N 1
ATOM 2349 C CA . GLU B 1 103 ? 3.76 4.078 -6.867 1 92.62 103 GLU B CA 1
ATOM 2350 C C . GLU B 1 103 ? 5.105 4.754 -6.629 1 92.62 103 GLU B C 1
ATOM 2352 O O . GLU B 1 103 ? 5.273 5.496 -5.656 1 92.62 103 GLU B O 1
ATOM 2357 N N . GLY B 1 104 ? 6.086 4.48 -7.504 1 93.31 104 GLY B N 1
ATOM 2358 C CA . GLY B 1 104 ? 7.375 5.141 -7.398 1 93.31 104 GLY B CA 1
ATOM 2359 C C . GLY B 1 104 ? 8.445 4.273 -6.766 1 93.31 104 GLY B C 1
ATOM 2360 O O . GLY B 1 104 ? 9.477 4.777 -6.309 1 93.31 104 GLY B O 1
ATOM 2361 N N . VAL B 1 105 ? 8.195 3.006 -6.633 1 95.75 105 VAL B N 1
ATOM 2362 C CA . VAL B 1 105 ? 9.195 2.064 -6.137 1 95.75 105 VAL B CA 1
ATOM 2363 C C . VAL B 1 105 ? 10.086 1.603 -7.281 1 95.75 105 VAL B C 1
ATOM 2365 O O . VAL B 1 105 ? 9.594 1.126 -8.312 1 95.75 105 VAL B O 1
ATOM 2368 N N . ILE B 1 106 ? 11.422 1.738 -7.07 1 94.94 106 ILE B N 1
ATOM 2369 C CA . ILE B 1 106 ? 12.359 1.407 -8.133 1 94.94 106 ILE B CA 1
ATOM 2370 C C . ILE B 1 106 ? 13.414 0.438 -7.605 1 94.94 106 ILE B C 1
ATOM 2372 O O . ILE B 1 106 ? 13.953 0.631 -6.512 1 94.94 106 ILE B O 1
ATOM 2376 N N . LYS B 1 107 ? 13.633 -0.552 -8.406 1 95 107 LYS B N 1
ATOM 2377 C CA . LYS B 1 107 ? 14.641 -1.531 -8.031 1 95 107 LYS B CA 1
ATOM 2378 C C . LYS B 1 107 ? 16.047 -0.94 -8.141 1 95 107 LYS B C 1
ATOM 2380 O O . LYS B 1 107 ? 16.344 -0.222 -9.094 1 95 107 LYS B O 1
ATOM 2385 N N . ILE B 1 108 ? 16.875 -1.262 -7.203 1 96.69 108 ILE B N 1
ATOM 2386 C CA . ILE B 1 108 ? 18.266 -0.817 -7.191 1 96.69 108 ILE B CA 1
ATOM 2387 C C . ILE B 1 108 ? 19.109 -1.734 -8.078 1 96.69 108 ILE B C 1
ATOM 2389 O O . ILE B 1 108 ? 18.969 -2.959 -8.016 1 96.69 108 ILE B O 1
ATOM 2393 N N . GLU B 1 109 ? 19.922 -1.206 -8.914 1 95.88 109 GLU B N 1
ATOM 2394 C CA . GLU B 1 109 ? 20.859 -2 -9.695 1 95.88 109 GLU B CA 1
ATOM 2395 C C . GLU B 1 109 ? 21.969 -2.561 -8.82 1 95.88 109 GLU B C 1
ATOM 2397 O O . GLU B 1 109 ? 22.469 -1.876 -7.926 1 95.88 109 GLU B O 1
ATOM 2402 N N . THR B 1 110 ? 22.328 -3.787 -9.148 1 96.88 110 THR B N 1
ATOM 2403 C CA . THR B 1 110 ? 23.281 -4.406 -8.242 1 96.88 110 THR B CA 1
ATOM 2404 C C . THR B 1 110 ? 24.422 -5.047 -9.016 1 96.88 110 THR B C 1
ATOM 2406 O O . THR B 1 110 ? 25.484 -4.434 -9.203 1 96.88 110 THR B O 1
ATOM 2409 N N . VAL B 1 111 ? 24.234 -6.254 -9.625 1 96.81 111 VAL B N 1
ATOM 2410 C CA . VAL B 1 111 ? 25.297 -7.082 -10.18 1 96.81 111 VAL B CA 1
ATOM 2411 C C . VAL B 1 111 ? 26.109 -6.273 -11.188 1 96.81 111 VAL B C 1
ATOM 2413 O O . VAL B 1 111 ? 25.547 -5.633 -12.078 1 96.81 111 VAL B O 1
ATOM 2416 N N . GLY B 1 112 ? 27.406 -6.289 -11.039 1 96 112 GLY B N 1
ATOM 2417 C CA . GLY B 1 112 ? 28.312 -5.59 -11.93 1 96 112 GLY B CA 1
ATOM 2418 C C . GLY B 1 112 ? 28.562 -4.148 -11.531 1 96 112 GLY B C 1
ATOM 2419 O O . GLY B 1 112 ? 29.438 -3.48 -12.086 1 96 112 GLY B O 1
ATOM 2420 N N . LYS B 1 113 ? 27.906 -3.662 -10.602 1 97.38 113 LYS B N 1
ATOM 2421 C CA . LYS B 1 113 ? 28.031 -2.285 -10.133 1 97.38 113 LYS B CA 1
ATOM 2422 C C . LYS B 1 113 ? 28.969 -2.199 -8.93 1 97.38 113 LYS B C 1
ATOM 2424 O O . LYS B 1 113 ? 29.281 -3.217 -8.305 1 97.38 113 LYS B O 1
ATOM 2429 N N . ILE B 1 114 ? 29.359 -0.936 -8.68 1 97.12 114 ILE B N 1
ATOM 2430 C CA . ILE B 1 114 ? 30.188 -0.683 -7.504 1 97.12 114 ILE B CA 1
ATOM 2431 C C . ILE B 1 114 ? 29.312 -0.681 -6.25 1 97.12 114 ILE B C 1
ATOM 2433 O O . ILE B 1 114 ? 28.219 -0.12 -6.25 1 97.12 114 ILE B O 1
ATOM 2437 N N . PHE B 1 115 ? 29.891 -1.258 -5.195 1 97.88 115 PHE B N 1
ATOM 2438 C CA . PHE B 1 115 ? 29.188 -1.33 -3.918 1 97.88 115 PHE B CA 1
ATOM 2439 C C . PHE B 1 115 ? 28.984 0.061 -3.332 1 97.88 115 PHE B C 1
ATOM 2441 O O . PHE B 1 115 ? 29.922 0.859 -3.275 1 97.88 115 PHE B O 1
ATOM 2448 N N . ASP B 1 116 ? 27.797 0.354 -3.008 1 97.62 116 ASP B N 1
ATOM 2449 C CA . ASP B 1 116 ? 27.438 1.593 -2.328 1 97.62 116 ASP B CA 1
ATOM 2450 C C . ASP B 1 116 ? 26.766 1.307 -0.986 1 97.62 116 ASP B C 1
ATOM 2452 O O . ASP B 1 116 ? 25.609 0.868 -0.944 1 97.62 116 ASP B O 1
ATOM 2456 N N . PRO B 1 117 ? 27.391 1.591 0.114 1 96.44 117 PRO B N 1
ATOM 2457 C CA . PRO B 1 117 ? 26.859 1.254 1.438 1 96.44 117 PRO B CA 1
ATOM 2458 C C . PRO B 1 117 ? 25.562 1.982 1.756 1 96.44 117 PRO B C 1
ATOM 2460 O O . PRO B 1 117 ? 24.859 1.621 2.707 1 96.44 117 PRO B O 1
ATOM 2463 N N . ASN B 1 118 ? 25.266 2.969 1.018 1 96.12 118 ASN B N 1
ATOM 2464 C CA . ASN B 1 118 ? 24.047 3.719 1.258 1 96.12 118 ASN B CA 1
ATOM 2465 C C . ASN B 1 118 ? 22.812 2.982 0.711 1 96.12 118 ASN B C 1
ATOM 2467 O O . ASN B 1 118 ? 21.688 3.242 1.137 1 96.12 118 ASN B O 1
ATOM 2471 N N . ILE B 1 119 ? 23.062 2.127 -0.244 1 97.19 119 ILE B N 1
ATOM 2472 C CA . ILE B 1 119 ? 21.906 1.504 -0.874 1 97.19 119 ILE B CA 1
ATOM 2473 C C . ILE B 1 119 ? 22.125 -0.003 -0.981 1 97.19 119 ILE B C 1
ATOM 2475 O O . ILE B 1 119 ? 21.234 -0.738 -1.406 1 97.19 119 ILE B O 1
ATOM 2479 N N . HIS B 1 120 ? 23.297 -0.409 -0.615 1 98.31 120 HIS B N 1
ATOM 2480 C CA . HIS B 1 120 ? 23.609 -1.835 -0.621 1 98.31 120 HIS B CA 1
ATOM 2481 C C . HIS B 1 120 ? 23.969 -2.326 0.777 1 98.31 120 HIS B C 1
ATOM 2483 O O . HIS B 1 120 ? 24.469 -1.558 1.598 1 98.31 120 HIS B O 1
ATOM 2489 N N . GLU B 1 121 ? 23.672 -3.578 1.057 1 97.88 121 GLU B N 1
ATOM 2490 C CA . GLU B 1 121 ? 24.125 -4.293 2.25 1 97.88 121 GLU B CA 1
ATOM 2491 C C . GLU B 1 121 ? 24.969 -5.508 1.883 1 97.88 121 GLU B C 1
ATOM 2493 O O . GLU B 1 121 ? 24.469 -6.457 1.271 1 97.88 121 GLU B O 1
ATOM 2498 N N . ALA B 1 122 ? 26.156 -5.535 2.314 1 97.56 122 ALA B N 1
ATOM 2499 C CA . ALA B 1 122 ? 27.047 -6.656 2.018 1 97.56 122 ALA B CA 1
ATOM 2500 C C . ALA B 1 122 ? 26.797 -7.816 2.977 1 97.56 122 ALA B C 1
ATOM 2502 O O . ALA B 1 122 ? 27.016 -7.691 4.184 1 97.56 122 ALA B O 1
ATOM 2503 N N . VAL B 1 123 ? 26.359 -8.875 2.467 1 97 123 VAL B N 1
ATOM 2504 C CA . VAL B 1 123 ? 26.078 -10.023 3.322 1 97 123 VAL B CA 1
ATOM 2505 C C . VAL B 1 123 ? 27.188 -11.055 3.18 1 97 123 VAL B C 1
ATOM 2507 O O . VAL B 1 123 ? 27.156 -12.102 3.842 1 97 123 VAL B O 1
ATOM 2510 N N . GLY B 1 124 ? 28.094 -10.859 2.258 1 96.56 124 GLY B N 1
ATOM 2511 C CA . GLY B 1 124 ? 29.25 -11.719 2.055 1 96.56 124 GLY B CA 1
ATOM 2512 C C . GLY B 1 124 ? 30.312 -11.102 1.162 1 96.56 124 GLY B C 1
ATOM 2513 O O . GLY B 1 124 ? 30.062 -10.078 0.52 1 96.56 124 GLY B O 1
ATOM 2514 N N . VAL B 1 125 ? 31.469 -11.719 1.241 1 95.25 125 VAL B N 1
ATOM 2515 C CA . VAL B 1 125 ? 32.594 -11.273 0.418 1 95.25 125 VAL B CA 1
ATOM 2516 C C . VAL B 1 125 ? 33.188 -12.469 -0.315 1 95.25 125 VAL B C 1
ATOM 2518 O O . VAL B 1 125 ? 33.344 -13.547 0.258 1 95.25 125 VAL B O 1
ATOM 2521 N N . GLU B 1 126 ? 33.344 -12.227 -1.579 1 95.19 126 GLU B N 1
ATOM 2522 C CA . GLU B 1 126 ? 34 -13.258 -2.371 1 95.19 126 GLU B CA 1
ATOM 2523 C C . GLU B 1 126 ? 35.312 -12.766 -2.934 1 95.19 126 GLU B C 1
ATOM 2525 O O . GLU B 1 126 ? 35.375 -11.695 -3.543 1 95.19 126 GLU B O 1
ATOM 2530 N N . GLU B 1 127 ? 36.344 -13.633 -2.707 1 93.31 127 GLU B N 1
ATOM 2531 C CA . GLU B 1 127 ? 37.688 -13.273 -3.184 1 93.31 127 GLU B CA 1
ATOM 2532 C C . GLU B 1 127 ? 37.812 -13.5 -4.688 1 93.31 127 GLU B C 1
ATOM 2534 O O . GLU B 1 127 ? 37.312 -14.492 -5.215 1 93.31 127 GLU B O 1
ATOM 2539 N N . VAL B 1 128 ? 38.406 -12.445 -5.285 1 90.19 128 VAL B N 1
ATOM 2540 C CA . VAL B 1 128 ? 38.594 -12.57 -6.727 1 90.19 128 VAL B CA 1
ATOM 2541 C C . VAL B 1 128 ? 40.062 -12.312 -7.078 1 90.19 128 VAL B C 1
ATOM 2543 O O . VAL B 1 128 ? 40.719 -11.469 -6.461 1 90.19 128 VAL B O 1
ATOM 2546 N N . SER B 1 129 ? 40.594 -13.172 -7.977 1 86.44 129 SER B N 1
ATOM 2547 C CA . SER B 1 129 ? 41.969 -13.039 -8.383 1 86.44 129 SER B CA 1
ATOM 2548 C C . SER B 1 129 ? 42.156 -11.93 -9.414 1 86.44 129 SER B C 1
ATOM 2550 O O . SER B 1 129 ? 43.125 -11.164 -9.352 1 86.44 129 SER B O 1
ATOM 2552 N N . ASN B 1 130 ? 41.25 -11.883 -10.414 1 81.56 130 ASN B N 1
ATOM 2553 C CA . ASN B 1 130 ? 41.281 -10.914 -11.5 1 81.56 130 ASN B CA 1
ATOM 2554 C C . ASN B 1 130 ? 40.062 -9.984 -11.477 1 81.56 130 ASN B C 1
ATOM 2556 O O . ASN B 1 130 ? 38.938 -10.43 -11.664 1 81.56 130 ASN B O 1
ATOM 2560 N N . GLY B 1 131 ? 40.125 -8.969 -10.609 1 78.62 131 GLY B N 1
ATOM 2561 C CA . GLY B 1 131 ? 39 -8.039 -10.609 1 78.62 131 GLY B CA 1
ATOM 2562 C C . GLY B 1 131 ? 39.188 -6.871 -9.664 1 78.62 131 GLY B C 1
ATOM 2563 O O . GLY B 1 131 ? 40.25 -6.746 -9.031 1 78.62 131 GLY B O 1
ATOM 2564 N N . GLU B 1 132 ? 38.156 -6.051 -9.773 1 86.94 132 GLU B N 1
ATOM 2565 C CA . GLU B 1 132 ? 38.219 -4.875 -8.906 1 86.94 132 GLU B CA 1
ATOM 2566 C C . GLU B 1 132 ? 37.562 -5.164 -7.555 1 86.94 132 GLU B C 1
ATOM 2568 O O . GLU B 1 132 ? 36.75 -6.082 -7.438 1 86.94 132 GLU B O 1
ATOM 2573 N N . ASP B 1 133 ? 38.031 -4.465 -6.562 1 91.56 133 ASP B N 1
ATOM 2574 C CA . ASP B 1 133 ? 37.406 -4.516 -5.23 1 91.56 133 ASP B CA 1
ATOM 2575 C C . ASP B 1 133 ? 36.062 -3.807 -5.207 1 91.56 133 ASP B C 1
ATOM 2577 O O . ASP B 1 133 ? 35.844 -2.85 -5.953 1 91.56 133 ASP B O 1
ATOM 2581 N N . ASN B 1 134 ? 35.219 -4.359 -4.457 1 95.19 134 ASN B N 1
ATOM 2582 C CA . ASN B 1 134 ? 33.938 -3.695 -4.133 1 95.19 134 ASN B CA 1
ATOM 2583 C C . ASN B 1 134 ? 33 -3.707 -5.316 1 95.19 134 ASN B C 1
ATOM 2585 O O . ASN B 1 134 ? 32.25 -2.746 -5.527 1 95.19 134 ASN B O 1
ATOM 2589 N N . ILE B 1 135 ? 33.125 -4.711 -6.125 1 96.38 135 ILE B N 1
ATOM 2590 C CA . ILE B 1 135 ? 32.156 -4.93 -7.195 1 96.38 135 ILE B CA 1
ATOM 2591 C C . ILE B 1 135 ? 31.109 -5.953 -6.75 1 96.38 135 ILE B C 1
ATOM 2593 O O . ILE B 1 135 ? 31.453 -6.973 -6.141 1 96.38 135 ILE B O 1
ATOM 2597 N N . ILE B 1 136 ? 29.891 -5.656 -7.039 1 97.88 136 ILE B N 1
ATOM 2598 C CA . ILE B 1 136 ? 28.828 -6.578 -6.66 1 97.88 136 ILE B CA 1
ATOM 2599 C C . ILE B 1 136 ? 28.828 -7.785 -7.598 1 97.88 136 ILE B C 1
ATOM 2601 O O . ILE B 1 136 ? 28.641 -7.637 -8.805 1 97.88 136 ILE B O 1
ATOM 2605 N N . LEU B 1 137 ? 29.016 -8.961 -7.035 1 96.88 137 LEU B N 1
ATOM 2606 C CA . LEU B 1 137 ? 29.125 -10.18 -7.828 1 96.88 137 LEU B CA 1
ATOM 2607 C C . LEU B 1 137 ? 27.766 -10.883 -7.934 1 96.88 137 LEU B C 1
ATOM 2609 O O . LEU B 1 137 ? 27.453 -11.492 -8.961 1 96.88 137 LEU B O 1
ATOM 2613 N N . LYS B 1 138 ? 27.047 -10.812 -6.828 1 97.19 138 LYS B N 1
ATOM 2614 C CA . LYS B 1 138 ? 25.766 -11.508 -6.742 1 97.19 138 LYS B CA 1
ATOM 2615 C C . LYS B 1 138 ? 24.766 -10.703 -5.918 1 97.19 138 LYS B C 1
ATOM 2617 O O . LYS B 1 138 ? 25.125 -10.055 -4.941 1 97.19 138 LYS B O 1
ATOM 2622 N N . GLU B 1 139 ? 23.578 -10.859 -6.391 1 96.88 139 GLU B N 1
ATOM 2623 C CA . GLU B 1 139 ? 22.469 -10.289 -5.629 1 96.88 139 GLU B CA 1
ATOM 2624 C C . GLU B 1 139 ? 21.734 -11.367 -4.832 1 96.88 139 GLU B C 1
ATOM 2626 O O . GLU B 1 139 ? 21.281 -12.367 -5.398 1 96.88 139 GLU B O 1
ATOM 2631 N N . ILE B 1 140 ? 21.656 -11.195 -3.531 1 94 140 ILE B N 1
ATOM 2632 C CA . ILE B 1 140 ? 20.953 -12.141 -2.666 1 94 140 ILE B CA 1
ATOM 2633 C C . ILE B 1 140 ? 19.484 -11.75 -2.553 1 94 140 ILE B C 1
ATOM 2635 O O . ILE B 1 140 ? 18.609 -12.617 -2.602 1 94 140 ILE B O 1
ATOM 2639 N N . SER B 1 141 ? 19.203 -10.469 -2.373 1 93.56 141 SER B N 1
ATOM 2640 C CA . SER B 1 141 ? 17.859 -9.906 -2.357 1 93.56 141 SER B CA 1
ATOM 2641 C C . SER B 1 141 ? 17.828 -8.508 -2.959 1 93.56 141 SER B C 1
ATOM 2643 O O . SER B 1 141 ? 18.734 -7.707 -2.719 1 93.56 141 SER B O 1
ATOM 2645 N N . PRO B 1 142 ? 16.859 -8.281 -3.738 1 94.94 142 PRO B N 1
ATOM 2646 C CA . PRO B 1 142 ? 16.812 -6.961 -4.375 1 94.94 142 PRO B CA 1
ATOM 2647 C C . PRO B 1 142 ? 16.531 -5.836 -3.379 1 94.94 142 PRO B C 1
ATOM 2649 O O . PRO B 1 142 ? 15.898 -6.062 -2.348 1 94.94 142 PRO B O 1
ATOM 2652 N N . GLY B 1 143 ? 17.094 -4.641 -3.67 1 96.69 143 GLY B N 1
ATOM 2653 C CA . GLY B 1 143 ? 16.781 -3.412 -2.957 1 96.69 143 GLY B CA 1
ATOM 2654 C C . GLY B 1 143 ? 15.891 -2.473 -3.746 1 96.69 143 GLY B C 1
ATOM 2655 O O . GLY B 1 143 ? 15.727 -2.633 -4.957 1 96.69 143 GLY B O 1
ATOM 2656 N N . TYR B 1 144 ? 15.312 -1.538 -2.938 1 97 144 TYR B N 1
ATOM 2657 C CA . TYR B 1 144 ? 14.344 -0.661 -3.586 1 97 144 TYR B CA 1
ATOM 2658 C C . TYR B 1 144 ? 14.438 0.757 -3.035 1 97 144 TYR B C 1
ATOM 2660 O O . TYR B 1 144 ? 14.75 0.953 -1.86 1 97 144 TYR B O 1
ATOM 2668 N N . LEU B 1 145 ? 14.195 1.623 -3.996 1 96.12 145 LEU B N 1
ATOM 2669 C CA . LEU B 1 145 ? 13.977 3.02 -3.635 1 96.12 145 LEU B CA 1
ATOM 2670 C C . LEU B 1 145 ? 12.508 3.398 -3.785 1 96.12 145 LEU B C 1
ATOM 2672 O O . LEU B 1 145 ? 11.812 2.873 -4.66 1 96.12 145 LEU B O 1
ATOM 2676 N N . PHE B 1 146 ? 12.062 4.242 -2.854 1 94.44 146 PHE B N 1
ATOM 2677 C CA . PHE B 1 146 ? 10.742 4.848 -2.961 1 94.44 146 PHE B CA 1
ATOM 2678 C C . PHE B 1 146 ? 10.852 6.367 -3.049 1 94.44 146 PHE B C 1
ATOM 2680 O O . PHE B 1 146 ? 11.266 7.023 -2.09 1 94.44 146 PHE B O 1
ATOM 2687 N N . LYS B 1 147 ? 10.477 6.891 -4.188 1 89.06 147 LYS B N 1
ATOM 2688 C CA . LYS B 1 147 ? 10.602 8.32 -4.438 1 89.06 147 LYS B CA 1
ATOM 2689 C C . LYS B 1 147 ? 11.961 8.844 -3.982 1 89.06 147 LYS B C 1
ATOM 2691 O O . LYS B 1 147 ? 12.039 9.82 -3.232 1 89.06 147 LYS B O 1
ATOM 2696 N N . ASN B 1 148 ? 12.984 8.172 -4.273 1 86.69 148 ASN B N 1
ATOM 2697 C CA . ASN B 1 148 ? 14.391 8.523 -4.098 1 86.69 148 ASN B CA 1
ATOM 2698 C C . ASN B 1 148 ? 14.852 8.297 -2.66 1 86.69 148 ASN B C 1
ATOM 2700 O O . ASN B 1 148 ? 15.93 8.758 -2.27 1 86.69 148 ASN B O 1
ATOM 2704 N N . LYS B 1 149 ? 14.047 7.691 -1.862 1 91.5 149 LYS B N 1
ATOM 2705 C CA . LYS B 1 149 ? 14.43 7.285 -0.513 1 91.5 149 LYS B CA 1
ATOM 2706 C C . LYS B 1 149 ? 14.578 5.77 -0.418 1 91.5 149 LYS B C 1
ATOM 2708 O O . LYS B 1 149 ? 13.812 5.023 -1.036 1 91.5 149 LYS B O 1
ATOM 2713 N N . LEU B 1 150 ? 15.539 5.457 0.402 1 94.88 150 LEU B N 1
ATOM 2714 C CA . LEU B 1 150 ? 15.82 4.031 0.525 1 94.88 150 LEU B CA 1
ATOM 2715 C C . LEU B 1 150 ? 14.664 3.307 1.206 1 94.88 150 LEU B C 1
ATOM 2717 O O . LEU B 1 150 ? 14.273 3.658 2.322 1 94.88 150 LEU B O 1
ATOM 2721 N N . LEU B 1 151 ? 14.047 2.398 0.546 1 95.06 151 LEU B N 1
ATOM 2722 C CA . LEU B 1 151 ? 13.008 1.542 1.116 1 95.06 151 LEU B CA 1
ATOM 2723 C C . LEU B 1 151 ? 13.625 0.344 1.829 1 95.06 151 LEU B C 1
ATOM 2725 O O . LEU B 1 151 ? 13.25 0.024 2.957 1 95.06 151 LEU B O 1
ATOM 2729 N N . ARG B 1 152 ? 14.523 -0.322 1.229 1 95 152 ARG B N 1
ATOM 2730 C CA . ARG B 1 152 ? 15.352 -1.392 1.775 1 95 152 ARG B CA 1
ATOM 2731 C C . ARG B 1 152 ? 16.609 -1.592 0.938 1 95 152 ARG B C 1
ATOM 2733 O O . ARG B 1 152 ? 16.562 -1.506 -0.291 1 95 152 ARG B O 1
ATOM 2740 N N . PRO B 1 153 ? 17.656 -1.844 1.553 1 96.94 153 PRO B N 1
ATOM 2741 C CA . PRO B 1 153 ? 18.891 -2.023 0.784 1 96.94 153 PRO B CA 1
ATOM 2742 C C . PRO B 1 153 ? 18.938 -3.355 0.042 1 96.94 153 PRO B C 1
ATOM 2744 O O . PRO B 1 153 ? 18.25 -4.305 0.427 1 96.94 153 PRO B O 1
ATOM 2747 N N . ALA B 1 154 ? 19.672 -3.381 -1.094 1 97.88 154 ALA B N 1
ATOM 2748 C CA . ALA B 1 154 ? 19.938 -4.645 -1.771 1 97.88 154 ALA B CA 1
ATOM 2749 C C . ALA B 1 154 ? 21 -5.457 -1.016 1 97.88 154 ALA B C 1
ATOM 2751 O O . ALA B 1 154 ? 22.031 -4.926 -0.626 1 97.88 154 ALA B O 1
ATOM 2752 N N . ARG B 1 155 ? 20.688 -6.645 -0.743 1 97.31 155 ARG B N 1
ATOM 2753 C CA . ARG B 1 155 ? 21.672 -7.535 -0.137 1 97.31 155 ARG B CA 1
ATOM 2754 C C . ARG B 1 155 ? 22.547 -8.188 -1.201 1 97.31 155 ARG B C 1
ATOM 2756 O O . ARG B 1 155 ? 22.031 -8.859 -2.104 1 97.31 155 ARG B O 1
ATOM 2763 N N . VAL B 1 156 ? 23.797 -8.016 -0.981 1 98.19 156 VAL B N 1
ATOM 2764 C CA . VAL B 1 156 ? 24.656 -8.383 -2.102 1 98.19 156 VAL B CA 1
ATOM 2765 C C . VAL B 1 156 ? 25.938 -9.039 -1.578 1 98.19 156 VAL B C 1
ATOM 2767 O O . VAL B 1 156 ? 26.234 -8.961 -0.385 1 98.19 156 VAL B O 1
ATOM 2770 N N . ILE B 1 157 ? 26.609 -9.781 -2.5 1 98.12 157 ILE B N 1
ATOM 2771 C CA . ILE B 1 157 ? 27.969 -10.305 -2.281 1 98.12 157 ILE B CA 1
ATOM 2772 C C . ILE B 1 157 ? 28.969 -9.469 -3.059 1 98.12 157 ILE B C 1
ATOM 2774 O O . ILE B 1 157 ? 28.812 -9.258 -4.266 1 98.12 157 ILE B O 1
ATOM 2778 N N . VAL B 1 158 ? 29.969 -9.062 -2.377 1 97.62 158 VAL B N 1
ATOM 2779 C CA . VAL B 1 158 ? 30.906 -8.117 -2.982 1 97.62 158 VAL B CA 1
ATOM 2780 C C . VAL B 1 158 ? 32.25 -8.797 -3.197 1 97.62 158 VAL B C 1
ATOM 2782 O O . VAL B 1 158 ? 32.594 -9.742 -2.486 1 97.62 158 VAL B O 1
ATOM 2785 N N . SER B 1 159 ? 33.031 -8.281 -4.215 1 96 159 SER B N 1
ATOM 2786 C CA . SER B 1 159 ? 34.344 -8.828 -4.543 1 96 159 SER B CA 1
ATOM 2787 C C . SER B 1 159 ? 35.406 -8.219 -3.66 1 96 159 SER B C 1
ATOM 2789 O O . SER B 1 159 ? 35.312 -7.062 -3.256 1 96 159 SER B O 1
ATOM 2791 N N . LYS B 1 160 ? 36.375 -9.047 -3.367 1 94.31 160 LYS B N 1
ATOM 2792 C CA . LYS B 1 160 ? 37.625 -8.617 -2.734 1 94.31 160 LYS B CA 1
ATOM 2793 C C . LYS B 1 160 ? 38.844 -9.094 -3.523 1 94.31 160 LYS B C 1
ATOM 2795 O O . LYS B 1 160 ? 39.031 -10.297 -3.717 1 94.31 160 LYS B O 1
ATOM 2800 N N . LYS B 1 161 ? 39.594 -8.266 -3.895 1 89.56 161 LYS B N 1
ATOM 2801 C CA . LYS B 1 161 ? 40.781 -8.617 -4.688 1 89.56 161 LYS B CA 1
ATOM 2802 C C . LYS B 1 161 ? 41.875 -9.203 -3.807 1 89.56 161 LYS B C 1
ATOM 2804 O O . LYS B 1 161 ? 42.156 -8.68 -2.732 1 89.56 161 LYS B O 1
ATOM 2809 N N . ILE B 1 162 ? 42.344 -10.477 -4.176 1 82.69 162 ILE B N 1
ATOM 2810 C CA . ILE B 1 162 ? 43.438 -11.094 -3.445 1 82.69 162 ILE B CA 1
ATOM 2811 C C . ILE B 1 162 ? 44.75 -10.742 -4.109 1 82.69 162 ILE B C 1
ATOM 2813 O O . ILE B 1 162 ? 44.844 -10.703 -5.34 1 82.69 162 ILE B O 1
ATOM 2817 N N . GLN B 1 163 ? 45.625 -10.07 -3.441 1 70.62 163 GLN B N 1
ATOM 2818 C CA . GLN B 1 163 ? 46.969 -9.836 -3.92 1 70.62 163 GLN B CA 1
ATOM 2819 C C . GLN B 1 163 ? 47.781 -11.117 -3.885 1 70.62 163 GLN B C 1
ATOM 2821 O O . GLN B 1 163 ? 47.781 -11.852 -2.891 1 70.62 163 GLN B O 1
ATOM 2826 N N . ASN B 1 164 ? 47.844 -11.805 -4.953 1 57.03 164 ASN B N 1
ATOM 2827 C CA . ASN B 1 164 ? 48.844 -12.883 -4.945 1 57.03 164 ASN B CA 1
ATOM 2828 C C . ASN B 1 164 ? 50.156 -12.422 -4.363 1 57.03 164 ASN B C 1
ATOM 2830 O O . ASN B 1 164 ? 50.75 -11.438 -4.836 1 57.03 164 ASN B O 1
ATOM 2834 N N . LYS B 1 165 ? 50.5 -12.57 -3.182 1 51.69 165 LYS B N 1
ATOM 2835 C CA . LYS B 1 165 ? 51.875 -12.367 -2.74 1 51.69 165 LYS B CA 1
ATOM 2836 C C . LYS B 1 165 ? 52.875 -13.086 -3.654 1 51.69 165 LYS B C 1
ATOM 2838 O O . LYS B 1 165 ? 52.781 -14.297 -3.846 1 51.69 165 LYS B O 1
ATOM 2843 N N . GLU B 1 166 ? 53.281 -12.5 -4.707 1 49.88 166 GLU B N 1
ATOM 2844 C CA . GLU B 1 166 ? 54.469 -13.07 -5.32 1 49.88 166 GLU B CA 1
ATOM 2845 C C . GLU B 1 166 ? 55.469 -13.516 -4.262 1 49.88 166 GLU B C 1
ATOM 2847 O O . GLU B 1 166 ? 55.812 -12.75 -3.363 1 49.88 166 GLU B O 1
ATOM 2852 N N . VAL B 1 167 ? 55.406 -14.672 -3.875 1 50.47 167 VAL B N 1
ATOM 2853 C CA . VAL B 1 167 ? 56.531 -15.234 -3.146 1 50.47 167 VAL B CA 1
ATOM 2854 C C . VAL B 1 167 ? 57.844 -14.875 -3.859 1 50.47 167 VAL B C 1
ATOM 2856 O O . VAL B 1 167 ? 58.031 -15.242 -5.02 1 50.47 167 VAL B O 1
ATOM 2859 N N . ASP B 1 168 ? 58.344 -13.648 -3.668 1 49.69 168 ASP B N 1
ATOM 2860 C CA . ASP B 1 168 ? 59.75 -13.422 -4.035 1 49.69 168 ASP B CA 1
ATOM 2861 C C . ASP B 1 168 ? 60.625 -14.531 -3.475 1 49.69 168 ASP B C 1
ATOM 2863 O O . ASP B 1 168 ? 60.812 -14.633 -2.26 1 49.69 168 ASP B O 1
ATOM 2867 N N . ASN B 1 169 ? 60.5 -15.727 -3.959 1 47.47 169 ASN B N 1
ATOM 2868 C CA . ASN B 1 169 ? 61.531 -16.734 -3.727 1 47.47 169 ASN B CA 1
ATOM 2869 C C . ASN B 1 169 ? 62.906 -16.234 -4.141 1 47.47 169 ASN B C 1
ATOM 2871 O O . ASN B 1 169 ? 63.281 -16.297 -5.316 1 47.47 169 ASN B O 1
ATOM 2875 N N . HIS B 1 170 ? 63.406 -15.039 -3.711 1 48.75 170 HIS B N 1
ATOM 2876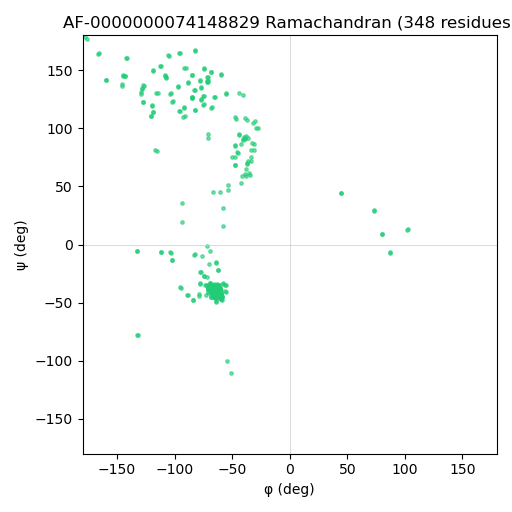 C CA . HIS B 1 170 ? 64.812 -14.828 -3.801 1 48.75 170 HIS B CA 1
ATOM 2877 C C . HIS B 1 170 ? 65.625 -15.992 -3.186 1 48.75 170 HIS B C 1
ATOM 2879 O O . HIS B 1 170 ? 65.562 -16.203 -1.97 1 48.75 170 HIS B O 1
ATOM 2885 N N . GLY B 1 171 ? 65.688 -17.109 -3.932 1 42.94 171 GLY B N 1
ATOM 2886 C CA . GLY B 1 171 ? 66.625 -18.219 -3.742 1 42.94 171 GLY B CA 1
ATOM 2887 C C . GLY B 1 171 ? 68 -17.75 -3.367 1 42.94 171 GLY B C 1
ATOM 2888 O O . GLY B 1 171 ? 68.562 -16.797 -3.941 1 42.94 171 GLY B O 1
ATOM 2889 N N . GLU B 1 172 ? 68.375 -18 -2.08 1 45.34 172 GLU B N 1
ATOM 2890 C CA . GLU B 1 172 ? 69.625 -17.984 -1.367 1 45.34 172 GLU B CA 1
ATOM 2891 C C . GLU B 1 172 ? 70.75 -18.609 -2.203 1 45.34 172 GLU B C 1
ATOM 2893 O O . GLU B 1 172 ? 70.75 -19.828 -2.41 1 45.34 172 GLU B O 1
ATOM 2898 N N . ASN B 1 173 ? 71.062 -18.094 -3.412 1 45.34 173 ASN B N 1
ATOM 2899 C CA . ASN B 1 173 ? 72.312 -18.547 -3.99 1 45.34 173 ASN B CA 1
ATOM 2900 C C . ASN B 1 173 ? 73.5 -18.25 -3.066 1 45.34 173 ASN B C 1
ATOM 2902 O O . ASN B 1 173 ? 74.312 -17.391 -3.363 1 45.34 173 ASN B O 1
ATOM 2906 N N . SER B 1 174 ? 73.312 -17.953 -1.804 1 36.97 174 SER B N 1
ATOM 2907 C CA . SER B 1 174 ? 74.562 -17.531 -1.179 1 36.97 174 SER B CA 1
ATOM 2908 C C . SER B 1 174 ? 75.625 -18.578 -1.365 1 36.97 174 SER B C 1
ATOM 2910 O O . SER B 1 174 ? 76.75 -18.266 -1.82 1 36.97 174 SER B O 1
ATOM 2912 N N . ARG B 1 175 ? 75.875 -19.422 -0.273 1 33.78 175 ARG B N 1
ATOM 2913 C CA . ARG B 1 175 ? 77.125 -19.656 0.428 1 33.78 175 ARG B CA 1
ATOM 2914 C C . ARG B 1 175 ? 77.875 -20.859 -0.137 1 33.78 175 ARG B C 1
ATOM 2916 O O . ARG B 1 175 ? 77.812 -21.938 0.456 1 33.78 175 ARG B O 1
ATOM 2923 N N . ASN B 1 176 ? 77.812 -21.109 -1.515 1 27.3 176 ASN B N 1
ATOM 2924 C CA . ASN B 1 176 ? 79.062 -21.812 -1.757 1 27.3 176 ASN B CA 1
ATOM 2925 C C . ASN B 1 176 ? 80.25 -20.844 -1.733 1 27.3 176 ASN B C 1
ATOM 2927 O O . ASN B 1 176 ? 80.188 -19.75 -2.27 1 27.3 176 ASN B O 1
#

InterPro domains:
  IPR000740 GrpE nucleotide exchange factor [MF_01151] (2-160)
  IPR000740 GrpE nucleotide exchange factor [PF01025] (3-160)
  IPR000740 GrpE nucleotide exchange factor [PR00773] (30-46)
  IPR000740 GrpE nucleotide exchange factor [PR00773] (58-73)
  IPR000740 GrpE nucleotide exchange factor [PR00773] (112-127)
  IPR000740 GrpE nucleotide exchange factor [PR00773] (139-158)
  IPR000740 GrpE nucleotide exchange factor [PS01071] (115-158)
  IPR000740 GrpE nucleotide exchange factor [PTHR21237] (9-163)
  IPR000740 GrpE nucleotide exchange factor [cd00446] (24-158)
  IPR009012 GrpE nucleotide exchange factor, head [G3DSA:2.30.22.10] (104-168)
  IPR009012 GrpE nucleotide exchange factor, head [SSF51064] (106-160)
  IPR013805 GrpE nucleotide exchange factor, coiled-coil [G3DSA:3.90.20.20] (1-102)
  IPR013805 GrpE nucleotide exchange factor, coiled-coil [SSF58014] (19-104)

Solvent-accessible surface area (backbone atoms only — not comparable to full-atom values): 20297 Å² total; per-residue (Å²): 133,78,74,72,70,75,63,81,77,72,76,72,70,72,72,68,77,74,76,82,73,78,50,73,38,46,52,52,29,55,50,50,50,49,51,49,53,51,48,55,56,50,47,60,59,48,52,57,51,46,26,48,53,48,42,47,57,55,48,46,54,49,50,55,51,47,52,54,44,52,52,47,54,59,46,46,76,72,52,85,52,64,68,59,42,52,51,53,53,48,50,51,50,48,53,52,51,49,49,40,44,74,74,36,41,40,76,55,87,50,65,77,33,71,67,42,79,87,54,34,38,76,80,44,76,42,79,30,80,84,59,63,62,41,28,22,71,38,72,78,38,83,13,32,27,43,78,88,34,81,64,43,54,18,30,27,28,26,29,35,53,50,78,75,72,72,75,77,73,74,72,79,80,62,85,124,134,78,71,78,67,74,64,82,77,73,75,72,70,70,73,66,77,74,77,81,74,78,51,74,38,46,52,52,30,55,50,50,52,50,52,50,53,51,48,54,56,50,48,60,59,47,50,58,51,47,27,50,52,49,41,47,57,55,48,46,54,49,52,56,51,48,52,54,45,52,54,46,55,58,47,45,75,72,50,84,52,63,67,59,45,51,51,52,52,48,50,51,51,48,52,52,53,49,50,40,43,74,74,38,40,40,77,55,87,50,64,79,32,73,68,43,79,88,54,34,37,76,78,44,76,41,81,30,78,86,59,63,62,42,28,22,72,39,72,78,40,84,15,33,27,42,77,88,34,80,63,42,53,19,30,25,28,26,29,35,52,50,76,74,73,72,73,77,73,76,73,81,76,62,91,123

Organism: Dictyoglomus thermophilum (strain ATCC 35947 / DSM 3960 / H-6-12) (NCBI:txid309799)

pLDDT: mean 83.57, std 18.41, range [27.3, 98.31]

Secondary structure (DSSP, 8-state):
--GGG------------------HHHHHHHHHHHHHHHHHHHHHHHHHHHHHHHHHHHHHHHHHHHHHHHHHHHHHHH---HHHHHHHHHHHHHHHHHHHHHTTEEEPP-TTSBP-TTTEEEEEEEEESSS-TTBEEEEEE--EEETTEEEEPEEEEEEEE---------------/--GGG------------------HHHHHHHHHHHHHHHHHHHHHHHHHHHHHHHHHHHHHHHHHHHHHHHHHHHHHHH---HHHHHHHHHHHHHHHHHHHHHTTEEEPP-TTSBP-TTTEEEEEEEEESSS-TTBEEEEEE--EEETTEEEEPEEEEEEEE---------------

Foldseek 3Di:
DPPPPPPPPVPPPPPPPPPDDDDPVRVVVVVVVVVVVVVVVVVVVVVVVVVVVVVVVLVVLVVVLVVLVVVLVVVVVVDDDPVVNVVSVVVSVVSVVVSCVVQAKDWDDAAQDAADPQAADEPEEDEDADDDWRGFHDWPAIWIDHPNHGPDHTYTYTYDYDPPPPPPPPPCPPDD/DPPPVPPPPPPPPPPPPPPDDDDPVRVVVVVVVVVVVVVVVVVVVVVVVVVVVVVVVLVVLVVVLVVLVVVLVVVLVVDDDPVVNVVSVVVSVVSVVVSCVVQAKDWDDAAQDAADPQAADEPEEDEDADDDWRGFHDWPAIWIDHPNHGPDHTYTYTYDYDDPPPPPPPPCPDDD

Nearest PDB structures (foldseek):
  3a6m-assembly1_B  TM=8.510E-01  e=3.294E-10  Thermus thermophilus HB8
  4ani-assembly1_B  TM=5.587E-01  e=1.361E-08  Geobacillus kaustophilus HTA426
  1dkg-assembly1_B  TM=6.046E-01  e=1.252E-07  Escherichia coli
  1dkg-assembly1_A  TM=5.640E-01  e=1.820E-06  Escherichia coli
  3a6m-assembly1_B  TM=8.526E-01  e=2.923E-10  Thermus thermophilus HB8

Sequence (352 aa):
MEEKDLIEENEQEKEKPEEYVPNEWEIKYARLQAEFENFRQRLRKEKEEWQEIANAKLLKEIVEIMDNFKLALESIKHTRKKDAIIEGVEMIYKQFENLLEKEGVIKIETVGKIFDPNIHEAVGVEEVSNGEDNIILKEISPGYLFKNKLLRPARVIVSKKIQNKEVDNHGENSRNMEEKDLIEENEQEKEKPEEYVPNEWEIKYARLQAEFENFRQRLRKEKEEWQEIANAKLLKEIVEIMDNFKLALESIKHTRKKDAIIEGVEMIYKQFENLLEKEGVIKIETVGKIFDPNIHEAVGVEEVSNGEDNIILKEISPGYLFKNKLLRPARVIVSKKIQNKEVDNHGENSRN

Radius of gyration: 40.64 Å; Cα contacts (8 Å, |Δi|>4): 397; chains: 2; bounding box: 156×132×97 Å